Protein AF-A0A6J6U964-F1 (afdb_monomer_lite)

InterPro domains:
  IPR004131 Pyrophosphate-energised proton pump [PF03030] (2-207)
  IPR004131 Pyrophosphate-energised proton pump [PTHR31998] (26-210)

Sequence (252 aa):
MFASFIETAGAELLIKAENLADGVFKAPELAINVADPKIFIGLLIGGSVPFLFSALSIRAVGRTAGVVVQEVRRQFADGMIMAGTKKPEYGPVIDICTEASLRELATPALLAVLTPVIVGFGIGWQALGGFLAAVILTGQLMANYLSNAGGAWDNAKKYIEDGNHGGKGSEPYKAAVIADTVGDPFKDTAGPALNPLIKVMNLVSLLTLPAIISTQDNDGQRLLIAAAALVVLAASVIRSSRQKTTFGPATN

Organism: NCBI:txid449393

Radius of gyration: 23.82 Å; chains: 1; bounding box: 52×46×68 Å

pLDDT: mean 91.58, std 10.55, range [36.06, 98.25]

Secondary structure (DSSP, 8-state):
-HHHHHHHHHHHTTPPPSSTTTTTTT-GGG---TTSHHHHHHHHHHHHHHHHHHHHHHHHHHHHHHHHHHHHHHHHTTSTTTTTSS---HHHHHHHHHHHHHHHHHHHHHHHHHHHHHHHHHT-HHHHHHHHHHHHHHHHHHHHHHHHHHHHHHHHHHHHHTTGGG-TTSHHHHHHHHHHHHHHHIIIIIHHHHHHHHHHHHHHHHHHHHHHHHTTT-HHHHHHHHHHHHHHHHHHHHHHHH----PPPPP-

Structure (mmCIF, N/CA/C/O backbone):
data_AF-A0A6J6U964-F1
#
_entry.id   AF-A0A6J6U964-F1
#
loop_
_atom_site.group_PDB
_atom_site.id
_atom_site.type_symbol
_atom_site.label_atom_id
_atom_site.label_alt_id
_atom_site.label_comp_id
_atom_site.label_asym_id
_atom_site.label_entity_id
_atom_site.label_seq_id
_atom_site.pdbx_PDB_ins_code
_atom_site.Cartn_x
_atom_site.Cartn_y
_atom_site.Cartn_z
_atom_site.occupancy
_atom_site.B_iso_or_equiv
_atom_site.auth_seq_id
_atom_site.auth_comp_id
_atom_site.auth_asym_id
_atom_site.auth_atom_id
_atom_site.pdbx_PDB_model_num
ATOM 1 N N . MET A 1 1 ? 15.127 11.346 -7.622 1.00 70.12 1 MET A N 1
ATOM 2 C CA . MET A 1 1 ? 14.320 10.171 -8.014 1.00 70.12 1 MET A CA 1
ATOM 3 C C . MET A 1 1 ? 14.242 10.064 -9.530 1.00 70.12 1 MET A C 1
ATOM 5 O O . MET A 1 1 ? 14.969 9.252 -10.073 1.00 70.12 1 MET A O 1
ATOM 9 N N . PHE A 1 2 ? 13.483 10.929 -10.216 1.00 80.81 2 PHE A N 1
ATOM 10 C CA . PHE A 1 2 ? 13.443 10.946 -11.688 1.00 80.81 2 PHE A CA 1
ATOM 11 C C . PHE A 1 2 ? 14.781 11.264 -12.340 1.00 80.81 2 PHE A C 1
ATOM 13 O O . PHE A 1 2 ? 15.121 10.618 -13.319 1.00 80.81 2 PHE A O 1
ATOM 20 N N . ALA A 1 3 ? 15.557 12.187 -11.765 1.00 85.81 3 ALA A N 1
ATOM 21 C CA . ALA A 1 3 ? 16.901 12.472 -12.257 1.00 85.81 3 ALA A CA 1
ATOM 22 C C . ALA A 1 3 ? 17.753 11.192 -12.318 1.00 85.81 3 ALA A C 1
ATOM 24 O O . ALA A 1 3 ? 18.172 10.791 -13.392 1.00 85.81 3 ALA A O 1
ATOM 25 N N . SER A 1 4 ? 17.858 10.477 -11.194 1.00 88.88 4 SER A N 1
ATOM 26 C CA . SER A 1 4 ? 18.580 9.203 -11.107 1.00 88.88 4 SER A CA 1
ATOM 27 C C . SER A 1 4 ? 18.031 8.134 -12.053 1.00 88.88 4 SER A C 1
ATOM 29 O O . SER A 1 4 ? 18.804 7.399 -12.643 1.00 88.88 4 SER A O 1
ATOM 31 N N . PHE A 1 5 ? 16.708 8.051 -12.230 1.00 92.19 5 PHE A N 1
ATOM 32 C CA . PHE A 1 5 ? 16.105 7.111 -13.178 1.00 92.19 5 PHE A CA 1
ATOM 33 C C . PHE A 1 5 ? 16.540 7.401 -14.621 1.00 92.19 5 PHE A C 1
ATOM 35 O O . PHE A 1 5 ? 16.952 6.490 -15.333 1.00 92.19 5 PHE A O 1
ATOM 42 N N . ILE A 1 6 ? 16.476 8.669 -15.037 1.00 91.38 6 ILE A N 1
ATOM 43 C CA . ILE A 1 6 ? 16.873 9.109 -16.380 1.00 91.38 6 ILE A CA 1
ATOM 44 C C . ILE A 1 6 ? 18.387 8.974 -16.581 1.00 91.38 6 ILE A C 1
ATOM 46 O O . ILE A 1 6 ? 18.817 8.529 -17.639 1.00 91.38 6 ILE A O 1
ATOM 50 N N . GLU A 1 7 ? 19.195 9.285 -15.569 1.00 90.56 7 GLU A N 1
ATOM 51 C CA . GLU A 1 7 ? 20.650 9.091 -15.602 1.00 90.56 7 GLU A CA 1
ATOM 52 C C . GLU A 1 7 ? 21.025 7.615 -15.743 1.00 90.56 7 GLU A C 1
ATOM 54 O O . GLU A 1 7 ? 21.837 7.275 -16.599 1.00 90.56 7 GLU A O 1
ATOM 59 N N . THR A 1 8 ? 20.413 6.725 -14.952 1.00 91.44 8 THR A N 1
ATOM 60 C CA . THR A 1 8 ? 20.637 5.278 -15.070 1.00 91.44 8 THR A CA 1
ATOM 61 C C . THR A 1 8 ? 20.182 4.768 -16.435 1.00 91.44 8 THR A C 1
ATOM 63 O O . THR A 1 8 ? 20.934 4.053 -17.085 1.00 91.44 8 THR A O 1
ATOM 66 N N . ALA A 1 9 ? 19.003 5.172 -16.920 1.00 91.25 9 ALA A N 1
ATOM 67 C CA . ALA A 1 9 ? 18.543 4.784 -18.253 1.00 91.25 9 ALA A CA 1
ATOM 68 C C . ALA A 1 9 ? 19.497 5.271 -19.356 1.00 91.25 9 ALA A C 1
ATOM 70 O O . ALA A 1 9 ? 19.851 4.501 -20.244 1.00 91.25 9 ALA A O 1
ATOM 71 N N . GLY A 1 10 ? 19.959 6.522 -19.279 1.00 89.38 10 GLY A N 1
ATOM 72 C CA . GLY A 1 10 ? 20.913 7.089 -20.230 1.00 89.38 10 GLY A CA 1
ATOM 73 C C . GLY A 1 10 ? 22.262 6.374 -20.221 1.00 89.38 10 GLY A C 1
ATOM 74 O O . GLY A 1 10 ? 22.811 6.107 -21.288 1.00 89.38 10 GLY A O 1
ATOM 75 N N . ALA A 1 11 ? 22.765 6.013 -19.037 1.00 89.44 11 ALA A N 1
ATOM 76 C CA . ALA A 1 11 ? 24.003 5.255 -18.891 1.00 89.44 11 ALA A CA 1
ATOM 77 C C . ALA A 1 11 ? 23.903 3.861 -19.531 1.00 89.44 11 ALA A C 1
ATOM 79 O O . ALA A 1 11 ? 24.783 3.478 -20.299 1.00 89.44 11 ALA A O 1
ATOM 80 N N . GLU A 1 12 ? 22.815 3.133 -19.271 1.00 90.62 12 GLU A N 1
ATOM 81 C CA . GLU A 1 12 ? 22.595 1.780 -19.805 1.00 90.62 12 GLU A CA 1
ATOM 82 C C . GLU A 1 12 ? 22.312 1.775 -21.316 1.00 90.62 12 GLU A C 1
ATOM 84 O O . GLU A 1 12 ? 22.697 0.847 -22.023 1.00 90.62 12 GLU A O 1
ATOM 89 N N . LEU A 1 13 ? 21.684 2.833 -21.836 1.00 89.38 13 LEU A N 1
ATOM 90 C CA . LEU A 1 13 ? 21.444 3.017 -23.272 1.00 89.38 13 LEU A CA 1
ATOM 91 C C . LEU A 1 13 ? 22.635 3.651 -24.011 1.00 89.38 13 LEU A C 1
ATOM 93 O O . LEU A 1 13 ? 22.546 3.893 -25.214 1.00 89.38 13 LEU A O 1
ATOM 97 N N . LEU A 1 14 ? 23.747 3.918 -23.314 1.00 87.75 14 LEU A N 1
ATOM 98 C CA . LEU A 1 14 ? 24.957 4.546 -23.859 1.00 87.75 14 LEU A CA 1
ATOM 99 C C . LEU A 1 14 ? 24.699 5.913 -24.524 1.00 87.75 14 LEU A C 1
ATOM 101 O O . LEU A 1 14 ? 25.402 6.310 -25.460 1.00 87.75 14 LEU A O 1
ATOM 105 N N . ILE A 1 15 ? 23.707 6.653 -24.025 1.00 86.19 15 ILE A N 1
ATOM 106 C CA . ILE A 1 15 ? 23.333 7.971 -24.540 1.00 86.19 15 ILE A CA 1
ATOM 107 C C . ILE A 1 15 ? 24.333 9.003 -24.027 1.00 86.19 15 ILE A C 1
ATOM 109 O O . ILE A 1 15 ? 24.513 9.194 -22.822 1.00 86.19 15 ILE A O 1
ATOM 113 N N . LYS A 1 16 ? 24.991 9.694 -24.958 1.00 78.69 16 LYS A N 1
ATOM 114 C CA . LYS A 1 16 ? 25.926 10.772 -24.635 1.00 78.69 16 LYS A CA 1
ATOM 115 C C . LYS A 1 16 ? 25.183 12.097 -24.567 1.00 78.69 16 LYS A C 1
ATOM 117 O O . LYS A 1 16 ? 24.393 12.415 -25.448 1.00 78.69 16 LYS A O 1
ATOM 122 N N . ALA A 1 17 ? 25.483 12.885 -23.540 1.00 77.88 17 ALA A N 1
ATOM 123 C CA . ALA A 1 17 ? 25.010 14.256 -23.452 1.00 77.88 17 ALA A CA 1
ATOM 124 C C . ALA A 1 17 ? 25.580 15.078 -24.619 1.00 77.88 17 ALA A C 1
ATOM 126 O O . ALA A 1 17 ? 26.799 15.171 -24.767 1.00 77.88 17 ALA A O 1
ATOM 127 N N . GLU A 1 18 ? 24.711 15.696 -25.420 1.00 75.00 18 GLU A N 1
ATOM 128 C CA . GLU A 1 18 ? 25.135 16.641 -26.464 1.00 75.00 18 GLU A CA 1
ATOM 129 C C . GLU A 1 18 ? 25.763 17.907 -25.856 1.00 75.00 18 GLU A C 1
ATOM 131 O O . GLU A 1 18 ? 26.645 18.522 -26.452 1.00 75.00 18 GLU A O 1
ATOM 136 N N . ASN A 1 19 ? 25.345 18.274 -24.639 1.00 79.06 19 ASN A N 1
ATOM 137 C CA . ASN A 1 19 ? 25.840 19.423 -23.888 1.00 79.06 19 ASN A CA 1
ATOM 138 C C . ASN A 1 19 ? 26.055 19.053 -22.410 1.00 79.06 19 ASN A C 1
ATOM 140 O O . ASN A 1 19 ? 25.143 18.546 -21.756 1.00 79.06 19 ASN A O 1
ATOM 144 N N . LEU A 1 20 ? 27.234 19.363 -21.854 1.00 73.06 20 LEU A N 1
ATOM 145 C CA . LEU A 1 20 ? 27.555 19.094 -20.444 1.00 73.06 20 LEU A CA 1
ATOM 146 C C . LEU A 1 20 ? 26.604 19.797 -19.464 1.00 73.06 20 LEU A C 1
ATOM 148 O O . LEU A 1 20 ? 26.358 19.263 -18.387 1.00 73.06 20 LEU A O 1
ATOM 152 N N . ALA A 1 21 ? 26.081 20.975 -19.817 1.00 76.81 21 ALA A N 1
ATOM 153 C CA . ALA A 1 21 ? 25.178 21.724 -18.941 1.00 76.81 21 ALA A CA 1
ATOM 154 C C . ALA A 1 21 ? 23.784 21.081 -18.833 1.00 76.81 21 ALA A C 1
ATOM 156 O O . ALA A 1 21 ? 23.143 21.172 -17.790 1.00 76.81 21 ALA A O 1
ATOM 157 N N . ASP A 1 22 ? 23.329 20.429 -19.904 1.00 76.44 22 ASP A N 1
ATOM 158 C CA . ASP A 1 22 ? 22.004 19.806 -19.983 1.00 76.44 22 ASP A CA 1
ATOM 159 C C . ASP A 1 22 ? 22.028 18.316 -19.598 1.00 76.44 22 ASP A C 1
ATOM 161 O O . ASP A 1 22 ? 20.983 17.727 -19.308 1.00 76.44 22 ASP A O 1
ATOM 165 N N . GLY A 1 23 ? 23.215 17.698 -19.580 1.00 82.19 23 GLY A N 1
ATOM 166 C CA . GLY A 1 23 ? 23.384 16.273 -19.316 1.00 82.19 23 GLY A CA 1
ATOM 167 C C . GLY A 1 23 ? 22.598 15.409 -20.308 1.00 82.19 23 GLY A C 1
ATOM 168 O O . GLY A 1 23 ? 22.430 15.764 -21.474 1.00 82.19 23 GLY A O 1
ATOM 169 N N . VAL A 1 24 ? 22.094 14.264 -19.841 1.00 83.56 24 VAL A N 1
ATOM 170 C CA . VAL A 1 24 ? 21.243 13.369 -20.649 1.00 83.56 24 VAL A CA 1
ATOM 171 C C . VAL A 1 24 ? 19.759 13.770 -20.627 1.00 83.56 24 VAL A C 1
ATOM 173 O O . VAL A 1 24 ? 18.946 13.182 -21.329 1.00 83.56 24 VAL A O 1
ATOM 176 N N . PHE A 1 25 ? 19.371 14.789 -19.852 1.00 85.12 25 PHE A N 1
ATOM 177 C CA . PHE A 1 25 ? 17.960 15.098 -19.575 1.00 85.12 25 PHE A CA 1
ATOM 178 C C . PHE A 1 25 ? 17.178 15.665 -20.765 1.00 85.12 25 PHE A C 1
ATOM 180 O O . PHE A 1 25 ? 15.948 15.644 -20.744 1.00 85.12 25 PHE A O 1
ATOM 187 N N . LYS A 1 26 ? 17.870 16.175 -21.788 1.00 83.19 26 LYS A N 1
ATOM 188 C CA . LYS A 1 26 ? 17.253 16.658 -23.034 1.00 83.19 26 LYS A CA 1
ATOM 189 C C . LYS A 1 26 ? 17.301 15.644 -24.178 1.00 83.19 26 LYS A C 1
ATOM 191 O O . LYS A 1 26 ? 16.801 15.957 -25.254 1.00 83.19 26 LYS A O 1
ATOM 196 N N . ALA A 1 27 ? 17.871 14.458 -23.957 1.00 85.00 27 ALA A N 1
ATOM 197 C CA . ALA A 1 27 ? 17.919 13.412 -24.970 1.00 85.00 27 ALA A CA 1
ATOM 198 C C . ALA A 1 27 ? 16.485 12.959 -25.324 1.00 85.00 27 ALA A C 1
ATOM 200 O O . ALA A 1 27 ? 15.766 12.494 -24.430 1.00 85.00 27 ALA A O 1
ATOM 201 N N . PRO A 1 28 ? 16.039 13.091 -26.589 1.00 83.81 28 PRO A N 1
ATOM 202 C CA . PRO A 1 28 ? 14.691 12.695 -27.004 1.00 83.81 28 PRO A CA 1
ATOM 203 C C . PRO A 1 28 ? 14.373 11.223 -26.716 1.00 83.81 28 PRO A C 1
ATOM 205 O O . PRO A 1 28 ? 13.230 10.881 -26.419 1.00 83.81 28 PRO A O 1
ATOM 208 N N . GLU A 1 29 ? 15.385 10.357 -26.749 1.00 84.81 29 GLU A N 1
ATOM 209 C CA . GLU A 1 29 ? 15.286 8.922 -26.477 1.00 84.81 29 GLU A CA 1
ATOM 210 C C . GLU A 1 29 ? 14.931 8.625 -25.012 1.00 84.81 29 GLU A C 1
ATOM 212 O O . GLU A 1 29 ? 14.346 7.584 -24.709 1.00 84.81 29 GLU A O 1
ATOM 217 N N . LEU A 1 30 ? 15.252 9.551 -24.101 1.00 87.88 30 LEU A N 1
ATOM 218 C CA . LEU A 1 30 ? 14.948 9.448 -22.673 1.00 87.88 30 LEU A CA 1
ATOM 219 C C . LEU A 1 30 ? 13.621 10.106 -22.283 1.00 87.88 30 LEU A C 1
ATOM 221 O O . LEU A 1 30 ? 13.208 10.033 -21.122 1.00 87.88 30 LEU A O 1
ATOM 225 N N . ALA A 1 31 ? 12.927 10.733 -23.235 1.00 87.62 31 ALA A N 1
ATOM 226 C CA . ALA A 1 31 ? 11.680 11.425 -22.961 1.00 87.62 31 ALA A CA 1
ATOM 227 C C . ALA A 1 31 ? 10.564 10.444 -22.555 1.00 87.62 31 ALA A C 1
ATOM 229 O O . ALA A 1 31 ? 10.226 9.503 -23.275 1.00 87.62 31 ALA A O 1
ATOM 230 N N . ILE A 1 32 ? 9.933 10.710 -21.409 1.00 90.31 32 ILE A N 1
ATOM 231 C CA . ILE A 1 32 ? 8.740 9.989 -20.950 1.00 90.31 32 ILE A CA 1
ATOM 232 C C . ILE A 1 32 ? 7.507 10.756 -21.441 1.00 90.31 32 ILE A C 1
ATOM 234 O O . ILE A 1 32 ? 7.012 11.664 -20.773 1.00 90.31 32 ILE A O 1
ATOM 238 N N . ASN A 1 33 ? 7.025 10.415 -22.637 1.00 93.12 33 ASN A N 1
ATOM 239 C CA . ASN A 1 33 ? 5.854 11.050 -23.238 1.00 93.12 33 ASN A CA 1
ATOM 240 C C . ASN A 1 33 ? 4.556 10.323 -22.852 1.00 93.12 33 ASN A C 1
ATOM 242 O O . ASN A 1 33 ? 4.317 9.198 -23.273 1.00 93.12 33 ASN A O 1
ATOM 246 N N . VAL A 1 34 ? 3.673 10.990 -22.109 1.00 92.88 34 VAL A N 1
ATOM 247 C CA . VAL A 1 34 ? 2.380 10.426 -21.670 1.00 92.88 34 VAL A CA 1
ATOM 248 C C . VAL A 1 34 ? 1.452 10.069 -22.841 1.00 92.88 34 VAL A C 1
ATOM 250 O O . VAL A 1 34 ? 0.564 9.239 -22.674 1.00 92.88 34 VAL A O 1
ATOM 253 N N . ALA A 1 35 ? 1.653 10.657 -24.025 1.00 95.12 35 ALA A N 1
ATOM 254 C CA . ALA A 1 35 ? 0.895 10.296 -25.221 1.00 95.12 35 ALA A CA 1
ATOM 255 C C . ALA A 1 35 ? 1.268 8.910 -25.784 1.00 95.12 35 ALA A C 1
ATOM 257 O O . ALA A 1 35 ? 0.506 8.358 -26.576 1.00 95.12 35 ALA A O 1
ATOM 258 N N . ASP A 1 36 ? 2.413 8.340 -25.391 1.00 95.62 36 ASP A N 1
ATOM 259 C CA . ASP A 1 36 ? 2.763 6.971 -25.759 1.00 95.62 36 ASP A CA 1
ATOM 260 C C . ASP A 1 36 ? 1.866 5.964 -25.007 1.00 95.62 36 ASP A C 1
ATOM 262 O O . ASP A 1 36 ? 1.788 6.008 -23.772 1.00 95.62 36 ASP A O 1
ATOM 266 N N . PRO A 1 37 ? 1.213 5.014 -25.707 1.00 96.94 37 PRO A N 1
ATOM 267 C CA . PRO A 1 37 ? 0.305 4.061 -25.076 1.00 96.94 37 PRO A CA 1
ATOM 268 C C . PRO A 1 37 ? 0.946 3.201 -23.980 1.00 96.94 37 PRO A C 1
ATOM 270 O O . PRO A 1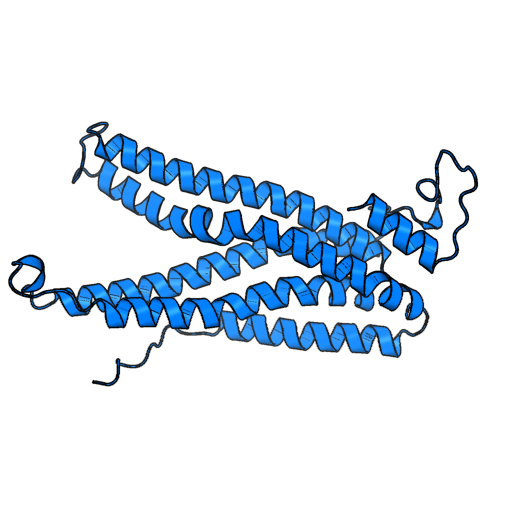 37 ? 0.293 2.913 -22.978 1.00 96.94 37 PRO A O 1
ATOM 273 N N . LYS A 1 38 ? 2.213 2.789 -24.128 1.00 95.62 38 LYS A N 1
ATOM 274 C CA . LYS A 1 38 ? 2.893 1.953 -23.125 1.00 95.62 38 LYS A CA 1
ATOM 275 C C . LYS A 1 38 ? 3.155 2.751 -21.854 1.00 95.62 38 LYS A C 1
ATOM 277 O O . LYS A 1 38 ? 2.910 2.251 -20.754 1.00 95.62 38 LYS A O 1
ATOM 282 N N . ILE A 1 39 ? 3.601 3.999 -22.003 1.00 96.94 39 ILE A N 1
ATOM 283 C CA . ILE A 1 39 ? 3.814 4.922 -20.880 1.00 96.94 39 ILE A CA 1
ATOM 284 C C . ILE A 1 39 ? 2.495 5.212 -20.169 1.00 96.94 39 ILE A C 1
ATOM 286 O O . ILE A 1 39 ? 2.430 5.146 -18.939 1.00 96.94 39 ILE A O 1
ATOM 290 N N . PHE A 1 40 ? 1.431 5.463 -20.932 1.00 97.62 40 PHE A N 1
ATOM 291 C CA . PHE A 1 40 ? 0.103 5.711 -20.385 1.00 97.62 40 PHE A CA 1
ATOM 292 C C . PHE A 1 40 ? -0.438 4.512 -19.592 1.00 97.62 40 PHE A C 1
ATOM 294 O O . PHE A 1 40 ? -0.955 4.689 -18.489 1.00 97.62 40 PHE A O 1
ATOM 301 N N . ILE A 1 41 ? -0.262 3.281 -20.089 1.00 97.69 41 ILE A N 1
ATOM 302 C CA . ILE A 1 41 ? -0.622 2.062 -19.345 1.00 97.69 41 ILE A CA 1
ATOM 303 C C . ILE A 1 41 ? 0.168 1.977 -18.033 1.00 97.69 41 ILE A C 1
ATOM 305 O O . ILE A 1 41 ? -0.421 1.718 -16.983 1.00 97.69 41 ILE A O 1
ATOM 309 N N . GLY A 1 42 ? 1.479 2.237 -18.070 1.00 97.81 42 GLY A N 1
ATOM 310 C CA . GLY A 1 42 ? 2.310 2.299 -16.866 1.00 97.81 42 GLY A CA 1
ATOM 311 C C . GLY A 1 42 ? 1.772 3.304 -15.844 1.00 97.81 42 GLY A C 1
ATOM 312 O O . GLY A 1 42 ? 1.638 2.975 -14.666 1.00 97.81 42 GLY A O 1
ATOM 313 N N . LEU A 1 43 ? 1.374 4.491 -16.308 1.00 97.69 43 LEU A N 1
ATOM 314 C CA . LEU A 1 43 ? 0.784 5.555 -15.494 1.00 97.69 43 LEU A CA 1
ATOM 315 C C . LEU A 1 43 ? -0.549 5.122 -14.856 1.00 97.69 43 LEU A C 1
ATOM 317 O O . LEU A 1 43 ? -0.744 5.324 -13.659 1.00 97.69 43 LEU A O 1
ATOM 321 N N . LEU A 1 44 ? -1.441 4.462 -15.601 1.00 98.06 44 LEU A N 1
ATOM 322 C CA . LEU A 1 44 ? -2.702 3.936 -15.057 1.00 98.06 44 LEU A CA 1
ATOM 323 C C . LEU A 1 44 ? -2.471 2.865 -13.986 1.00 98.06 44 LEU A C 1
ATOM 325 O O . LEU A 1 44 ? -3.081 2.916 -12.914 1.00 98.06 44 LEU A O 1
ATOM 329 N N . ILE A 1 45 ? -1.567 1.917 -14.253 1.00 97.88 45 ILE A N 1
ATOM 330 C CA . ILE A 1 45 ? -1.206 0.880 -13.281 1.00 97.88 45 ILE A CA 1
ATOM 331 C C . ILE A 1 45 ? -0.636 1.552 -12.031 1.00 97.88 45 ILE A C 1
ATOM 333 O O . ILE A 1 45 ? -1.128 1.304 -10.931 1.00 97.88 45 ILE A O 1
ATOM 337 N N . GLY A 1 46 ? 0.327 2.460 -12.189 1.00 97.38 46 GLY A N 1
ATOM 338 C CA . GLY A 1 46 ? 0.962 3.152 -11.072 1.00 97.38 46 GLY A CA 1
ATOM 339 C C . GLY A 1 46 ? -0.016 3.972 -10.236 1.00 97.38 46 GLY A C 1
ATOM 340 O O . GLY A 1 46 ? 0.028 3.915 -9.011 1.00 97.38 46 GLY A O 1
ATOM 341 N N . GLY A 1 47 ? -0.963 4.657 -10.877 1.00 97.81 47 GLY A N 1
ATOM 342 C CA . GLY A 1 47 ? -1.994 5.428 -10.184 1.00 97.81 47 GLY A CA 1
ATOM 343 C C . GLY A 1 47 ? -2.964 4.563 -9.373 1.00 97.81 47 GLY A C 1
ATOM 344 O O . GLY A 1 47 ? -3.485 5.004 -8.352 1.00 97.81 47 GLY A O 1
ATOM 345 N N . SER A 1 48 ? -3.188 3.315 -9.792 1.00 97.88 48 SER A N 1
ATOM 346 C CA . SER A 1 48 ? -4.083 2.382 -9.094 1.00 97.88 48 SER A CA 1
ATOM 347 C C . SER A 1 48 ? -3.450 1.722 -7.863 1.00 97.88 48 SER A C 1
ATOM 349 O O . SER A 1 48 ? -4.152 1.310 -6.936 1.00 97.88 48 SER A O 1
ATOM 351 N N . VAL A 1 49 ? -2.120 1.623 -7.827 1.00 97.38 49 VAL A N 1
ATOM 352 C CA . VAL A 1 49 ? -1.402 0.846 -6.811 1.00 97.38 49 VAL A CA 1
ATOM 353 C C . VAL A 1 49 ? -1.569 1.406 -5.395 1.00 97.38 49 VAL A C 1
ATOM 355 O O . VAL A 1 49 ? -1.851 0.605 -4.501 1.00 97.38 49 VAL A O 1
ATOM 358 N N . PRO A 1 50 ? -1.476 2.728 -5.145 1.00 97.88 50 PRO A N 1
ATOM 359 C CA . PRO A 1 50 ? -1.763 3.286 -3.825 1.00 97.88 50 PRO A CA 1
ATOM 360 C C . PRO A 1 50 ? -3.169 2.962 -3.317 1.00 97.88 50 PRO A C 1
ATOM 362 O O . PRO A 1 50 ? -3.329 2.609 -2.153 1.00 97.88 50 PRO A O 1
ATOM 365 N N . PHE A 1 51 ? -4.179 2.991 -4.191 1.00 97.31 51 PHE A N 1
ATOM 366 C CA . PHE A 1 51 ? -5.547 2.614 -3.825 1.00 97.31 51 PHE A CA 1
ATOM 367 C C . PHE A 1 51 ? -5.642 1.136 -3.448 1.00 97.31 51 PHE A C 1
ATOM 369 O O . PHE A 1 51 ? -6.240 0.798 -2.425 1.00 97.31 51 PHE A O 1
ATOM 376 N N . LEU A 1 52 ? -5.029 0.253 -4.242 1.00 95.38 52 LEU A N 1
ATOM 377 C CA . LEU A 1 52 ? -5.006 -1.179 -3.953 1.00 95.38 52 LEU A CA 1
A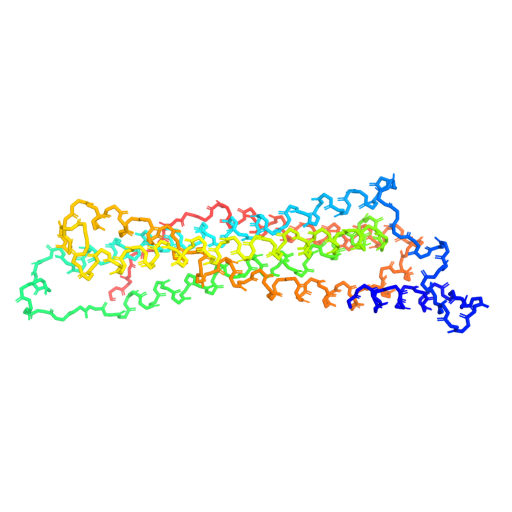TOM 378 C C . LEU A 1 52 ? -4.275 -1.471 -2.636 1.00 95.38 52 LEU A C 1
ATOM 380 O O . LEU A 1 52 ? -4.778 -2.234 -1.813 1.00 95.38 52 LEU A O 1
ATOM 384 N N . PHE A 1 53 ? -3.125 -0.835 -2.407 1.00 95.75 53 PHE A N 1
ATOM 385 C CA . PHE A 1 53 ? -2.373 -0.953 -1.161 1.00 95.75 53 PHE A CA 1
ATOM 386 C C . PHE A 1 53 ? -3.212 -0.512 0.044 1.00 95.75 53 PHE A C 1
ATOM 388 O O . PHE A 1 53 ? -3.335 -1.260 1.016 1.00 95.75 53 PHE A O 1
ATOM 395 N N . SER A 1 54 ? -3.837 0.667 -0.028 1.00 96.25 54 SER A N 1
ATOM 396 C CA . SER A 1 54 ? -4.692 1.178 1.046 1.00 96.25 54 SER A CA 1
ATOM 397 C C . SER A 1 54 ? -5.883 0.259 1.305 1.00 96.25 54 SER A C 1
ATOM 399 O O . SER A 1 54 ? -6.166 -0.054 2.459 1.00 96.25 54 SER A O 1
ATOM 401 N N . ALA A 1 55 ? -6.540 -0.242 0.256 1.00 94.62 55 ALA A N 1
ATOM 402 C CA . ALA A 1 55 ? -7.663 -1.167 0.389 1.00 94.62 55 ALA A CA 1
ATOM 403 C C . ALA A 1 55 ? -7.260 -2.477 1.084 1.00 94.62 55 ALA A C 1
ATOM 405 O O . ALA A 1 55 ? -7.982 -2.956 1.961 1.00 94.62 55 ALA A O 1
ATOM 406 N N . LEU A 1 56 ? -6.104 -3.051 0.729 1.00 93.06 56 LEU A N 1
ATOM 407 C CA . LEU A 1 56 ? -5.581 -4.257 1.377 1.00 93.06 56 LEU A CA 1
ATOM 408 C C . LEU A 1 56 ? -5.288 -4.012 2.862 1.00 93.06 56 LEU A C 1
ATOM 410 O O . LEU A 1 56 ? -5.727 -4.801 3.699 1.00 93.06 56 LEU A O 1
ATOM 414 N N . SER A 1 57 ? -4.614 -2.905 3.178 1.00 92.94 57 SER A N 1
ATOM 415 C CA . SER A 1 57 ? -4.238 -2.529 4.545 1.00 92.94 57 SER A CA 1
ATOM 416 C C . SER A 1 57 ? -5.455 -2.252 5.434 1.00 92.94 57 SER A C 1
ATOM 418 O O . SER A 1 57 ? -5.574 -2.827 6.513 1.00 92.94 57 SER A O 1
ATOM 420 N N . ILE A 1 58 ? -6.412 -1.444 4.965 1.00 94.38 58 ILE A N 1
ATOM 421 C CA . ILE A 1 58 ? -7.636 -1.121 5.718 1.00 94.38 58 ILE A CA 1
ATOM 422 C C . ILE A 1 58 ? -8.466 -2.388 5.957 1.00 94.38 58 ILE A C 1
ATOM 424 O O . ILE A 1 58 ? -8.943 -2.630 7.067 1.00 94.38 58 ILE A O 1
ATOM 428 N N . ARG A 1 59 ? -8.605 -3.240 4.935 1.00 91.44 59 ARG A N 1
ATOM 429 C CA . ARG A 1 59 ? -9.345 -4.502 5.054 1.00 91.44 59 ARG A CA 1
ATOM 430 C C . ARG A 1 59 ? -8.687 -5.464 6.045 1.00 91.44 59 ARG A C 1
ATOM 432 O O . ARG A 1 59 ? -9.402 -6.147 6.775 1.00 91.44 59 ARG A O 1
ATOM 439 N N . ALA A 1 60 ? -7.356 -5.527 6.071 1.00 90.19 60 ALA A N 1
ATOM 440 C CA . ALA A 1 60 ? -6.619 -6.338 7.034 1.00 90.19 60 ALA A CA 1
ATOM 441 C C . ALA A 1 60 ? -6.891 -5.884 8.475 1.00 90.19 60 ALA A C 1
ATOM 443 O O . ALA A 1 60 ? -7.277 -6.707 9.305 1.00 90.19 60 ALA A O 1
ATOM 444 N N . VAL A 1 61 ? -6.788 -4.578 8.749 1.00 92.81 61 VAL A N 1
ATOM 445 C CA . VAL A 1 61 ? -7.088 -4.018 10.078 1.00 92.81 61 VAL A CA 1
ATOM 446 C C . VAL A 1 61 ? -8.536 -4.291 10.475 1.00 92.81 61 VAL A C 1
ATOM 448 O O . VAL A 1 61 ? -8.776 -4.795 11.568 1.00 92.81 61 VAL A O 1
ATOM 451 N N . GLY A 1 62 ? -9.502 -4.051 9.580 1.00 91.56 62 GLY A N 1
ATOM 452 C CA . GLY A 1 62 ? -10.922 -4.272 9.873 1.00 91.56 62 GLY A CA 1
ATOM 453 C C . GLY A 1 62 ? -11.252 -5.723 10.246 1.00 91.56 62 GLY A C 1
ATOM 454 O O . GLY A 1 62 ? -12.019 -5.969 11.177 1.00 91.56 62 GLY A O 1
ATOM 455 N N . ARG A 1 63 ? -10.634 -6.702 9.571 1.00 88.88 63 ARG A N 1
ATOM 456 C CA . ARG A 1 63 ? -10.790 -8.125 9.915 1.00 88.88 63 ARG A CA 1
ATOM 457 C C . ARG A 1 63 ? -10.233 -8.451 11.297 1.00 88.88 63 ARG A C 1
ATOM 459 O O . ARG A 1 63 ? -10.917 -9.105 12.082 1.00 88.88 63 ARG A O 1
ATOM 466 N N . THR A 1 64 ? -9.014 -8.004 11.591 1.00 91.19 64 THR A N 1
ATOM 467 C CA . THR A 1 64 ? -8.360 -8.252 12.884 1.00 91.19 64 THR A CA 1
ATOM 468 C C . THR A 1 64 ? -9.113 -7.569 14.020 1.00 91.19 64 THR A C 1
ATOM 470 O O . THR A 1 64 ? -9.382 -8.199 15.039 1.00 91.19 64 THR A O 1
ATOM 473 N N . ALA A 1 65 ? -9.553 -6.324 13.818 1.00 92.31 65 ALA A N 1
ATOM 474 C CA . ALA A 1 65 ? -10.357 -5.583 14.784 1.00 92.31 65 ALA A CA 1
ATOM 475 C C . ALA A 1 65 ? -11.655 -6.324 15.141 1.00 92.31 65 ALA A C 1
ATOM 477 O O . ALA A 1 65 ? -12.002 -6.427 16.315 1.00 92.31 65 ALA A O 1
ATOM 478 N N . GLY A 1 66 ? -12.344 -6.914 14.156 1.00 91.06 66 GLY A N 1
ATOM 479 C CA . GLY A 1 66 ? -13.545 -7.717 14.407 1.00 91.06 66 GLY A CA 1
ATOM 480 C C . GLY A 1 66 ? -13.299 -8.917 15.331 1.00 91.06 66 GLY A C 1
ATOM 481 O O . GLY A 1 66 ? -14.132 -9.221 16.183 1.00 91.06 66 GLY A O 1
ATOM 482 N N . VAL A 1 67 ? -12.141 -9.566 15.205 1.00 91.62 67 VAL A N 1
ATOM 483 C CA . VAL A 1 67 ? -11.749 -10.711 16.044 1.00 91.62 67 VAL A CA 1
ATOM 484 C C . VAL A 1 67 ? -11.361 -10.250 17.444 1.00 91.62 67 VAL A C 1
ATOM 486 O O . VAL A 1 67 ? -11.805 -10.844 18.423 1.00 91.62 67 VAL A O 1
ATOM 489 N N . VAL A 1 68 ? -10.624 -9.142 17.553 1.00 93.69 68 VAL A N 1
ATOM 490 C CA . VAL A 1 68 ? -10.316 -8.517 18.848 1.00 93.69 68 VAL A CA 1
ATOM 491 C C . VAL A 1 68 ? -11.604 -8.146 19.588 1.00 93.69 68 VAL A C 1
ATOM 493 O O . VAL A 1 68 ? -11.724 -8.426 20.776 1.00 93.69 68 VAL A O 1
ATOM 496 N N . VAL A 1 69 ? -12.614 -7.599 18.900 1.00 93.31 69 VAL A N 1
ATOM 497 C CA . VAL A 1 69 ? -13.917 -7.295 19.520 1.00 93.31 69 VAL A CA 1
ATOM 498 C C . VAL A 1 69 ? -14.605 -8.559 20.033 1.00 93.31 69 VAL A C 1
ATOM 500 O O . VAL A 1 69 ? -15.191 -8.532 21.115 1.00 93.31 69 VAL A O 1
ATOM 503 N N . GLN A 1 70 ? -14.559 -9.664 19.285 1.00 93.94 70 GLN A N 1
ATOM 504 C CA . GLN A 1 70 ? -15.137 -10.934 19.733 1.00 93.94 70 GLN A CA 1
ATOM 505 C C . GLN A 1 70 ? -14.422 -11.474 20.976 1.00 93.94 70 GLN A C 1
ATOM 507 O O . GLN A 1 70 ? -15.094 -11.892 21.916 1.00 93.94 70 GLN A O 1
ATOM 512 N N . GLU A 1 71 ? -13.091 -11.396 21.016 1.00 94.75 71 GLU A N 1
ATOM 513 C CA . GLU A 1 71 ? -12.301 -11.836 22.168 1.00 94.75 71 GLU A CA 1
ATOM 514 C C . GLU A 1 71 ? -12.551 -10.961 23.404 1.00 94.75 71 GLU A C 1
ATOM 516 O O . GLU A 1 71 ? -12.819 -11.478 24.488 1.00 94.75 71 GLU A O 1
ATOM 521 N N . VAL A 1 72 ? -12.586 -9.635 23.244 1.00 94.69 72 VAL A N 1
ATOM 522 C CA . VAL A 1 72 ? -12.940 -8.719 24.340 1.00 94.69 72 VAL A CA 1
ATOM 523 C C . VAL A 1 72 ? -14.355 -9.012 24.845 1.00 94.69 72 VAL A C 1
ATOM 525 O O . VAL A 1 72 ? -14.571 -9.112 26.050 1.00 94.69 72 VAL A O 1
ATOM 528 N N . ARG A 1 73 ? -15.331 -9.235 23.955 1.00 95.31 73 ARG A N 1
ATOM 529 C CA . ARG A 1 73 ? -16.695 -9.613 24.366 1.00 95.31 73 ARG A CA 1
ATOM 530 C C . ARG A 1 73 ? -16.731 -10.945 25.113 1.00 95.31 73 ARG A C 1
ATOM 532 O O . ARG A 1 73 ? -17.463 -11.042 26.093 1.00 95.31 73 ARG A O 1
ATOM 539 N N . ARG A 1 74 ? -15.946 -11.942 24.687 1.00 95.62 74 ARG A N 1
ATOM 540 C CA . ARG A 1 74 ? -15.824 -13.240 25.372 1.00 95.62 74 ARG A CA 1
ATOM 541 C C . ARG A 1 74 ? -15.320 -13.055 26.800 1.00 95.62 74 ARG A C 1
ATOM 543 O O . ARG A 1 74 ? -15.925 -13.593 27.721 1.00 95.62 74 ARG A O 1
ATOM 550 N N . GLN A 1 75 ? -14.255 -12.275 26.990 1.00 94.94 75 GLN A N 1
ATOM 551 C CA . GLN A 1 75 ? -13.683 -12.037 28.318 1.00 94.94 75 GLN A CA 1
ATOM 552 C C . GLN A 1 75 ? -14.628 -11.257 29.240 1.00 94.94 75 GLN A C 1
ATOM 554 O O . GLN A 1 75 ? -14.677 -11.528 30.435 1.00 94.94 75 GLN A O 1
ATOM 559 N N . PHE A 1 76 ? -15.398 -10.312 28.695 1.00 95.75 76 PHE A N 1
ATOM 560 C CA . PHE A 1 76 ? -16.339 -9.493 29.465 1.00 95.75 76 PHE A CA 1
ATOM 561 C C . PHE A 1 76 ? -17.701 -10.169 29.705 1.00 95.75 76 PHE A C 1
ATOM 563 O O . PHE A 1 76 ? -18.510 -9.635 30.465 1.00 95.75 76 PHE A O 1
ATOM 570 N N . ALA A 1 77 ? -17.971 -11.325 29.088 1.00 94.69 77 ALA A N 1
ATOM 571 C CA . ALA A 1 77 ? -19.273 -11.994 29.145 1.00 94.69 77 ALA A CA 1
ATOM 572 C C . ALA A 1 77 ? -19.680 -12.442 30.561 1.00 94.69 77 ALA A C 1
ATOM 574 O O . ALA A 1 77 ? -20.869 -12.478 30.866 1.00 94.69 77 ALA A O 1
ATOM 575 N N . ASP A 1 78 ? -18.709 -12.757 31.427 1.00 92.75 78 ASP A N 1
ATOM 576 C CA . ASP A 1 78 ? -18.950 -13.149 32.824 1.00 92.75 78 ASP A CA 1
ATOM 577 C C . ASP A 1 78 ? -19.223 -11.953 33.762 1.00 92.75 78 ASP A C 1
ATOM 579 O O . ASP A 1 78 ? -19.601 -12.143 34.918 1.00 92.75 78 ASP A O 1
ATOM 583 N N . GLY A 1 79 ? -19.034 -10.716 33.282 1.00 92.75 79 GLY A N 1
ATOM 584 C CA . GLY A 1 79 ? -19.224 -9.479 34.043 1.00 92.75 79 GLY A CA 1
ATOM 585 C C . GLY A 1 79 ? -18.198 -9.229 35.158 1.00 92.75 79 GLY A C 1
ATOM 586 O O . GLY A 1 79 ? -18.191 -8.144 35.744 1.00 92.75 79 GLY A O 1
ATOM 587 N N . MET A 1 80 ? -17.292 -10.169 35.438 1.00 94.19 80 MET A N 1
ATOM 588 C CA . MET A 1 80 ? -16.338 -10.070 36.548 1.00 94.19 80 MET A CA 1
ATOM 589 C C . MET A 1 80 ? -15.271 -9.001 36.298 1.00 94.19 80 MET A C 1
ATOM 591 O O . MET A 1 80 ? -14.811 -8.341 37.230 1.00 94.19 80 MET A O 1
ATOM 595 N N . ILE A 1 81 ? -14.909 -8.785 35.030 1.00 94.19 81 ILE A N 1
ATOM 596 C CA . ILE A 1 81 ? -13.994 -7.706 34.638 1.00 94.19 81 ILE A CA 1
ATOM 597 C C . ILE A 1 81 ? -14.649 -6.334 34.858 1.00 94.19 81 ILE A C 1
ATOM 599 O O . ILE A 1 81 ? -14.020 -5.441 35.420 1.00 94.19 81 ILE A O 1
ATOM 603 N N . MET A 1 82 ? -15.928 -6.174 34.495 1.00 93.12 82 MET A N 1
ATOM 604 C CA . MET A 1 82 ? -16.676 -4.927 34.726 1.00 93.12 82 MET A CA 1
ATOM 605 C C . MET A 1 82 ? -16.871 -4.636 36.216 1.00 93.12 82 MET A C 1
ATOM 607 O O . MET A 1 82 ? -16.844 -3.478 36.623 1.00 93.12 82 MET A O 1
ATOM 611 N N . ALA A 1 83 ? -17.039 -5.685 37.026 1.00 94.75 83 ALA A N 1
ATOM 612 C CA . ALA A 1 83 ? -17.114 -5.587 38.481 1.00 94.75 83 ALA A CA 1
ATOM 613 C C . ALA A 1 83 ? -15.747 -5.323 39.147 1.00 94.75 83 ALA A C 1
ATOM 615 O O . ALA A 1 83 ? -15.692 -5.099 40.355 1.00 94.75 83 ALA A O 1
ATOM 616 N N . GLY A 1 84 ? -14.643 -5.376 38.391 1.00 94.00 84 GLY A N 1
ATOM 617 C CA . GLY A 1 84 ? -13.283 -5.193 38.904 1.00 94.00 84 GLY A CA 1
ATOM 618 C C . GLY A 1 84 ? -12.756 -6.360 39.748 1.00 94.00 84 GLY A C 1
ATOM 619 O O . GLY A 1 84 ? -11.720 -6.223 40.395 1.00 94.00 84 GLY A O 1
ATOM 620 N N . THR A 1 85 ? -13.441 -7.507 39.757 1.00 94.31 85 THR A N 1
ATOM 621 C CA . THR A 1 85 ? -13.082 -8.683 40.572 1.00 94.31 85 THR A CA 1
ATOM 622 C C . THR A 1 85 ? -12.132 -9.643 39.855 1.00 94.31 85 THR A C 1
ATOM 624 O O . THR A 1 85 ? -11.469 -10.453 40.502 1.00 94.31 85 THR A O 1
ATOM 627 N N . LYS A 1 86 ? -12.029 -9.537 38.526 1.00 94.19 86 LYS A N 1
ATOM 628 C CA . LYS A 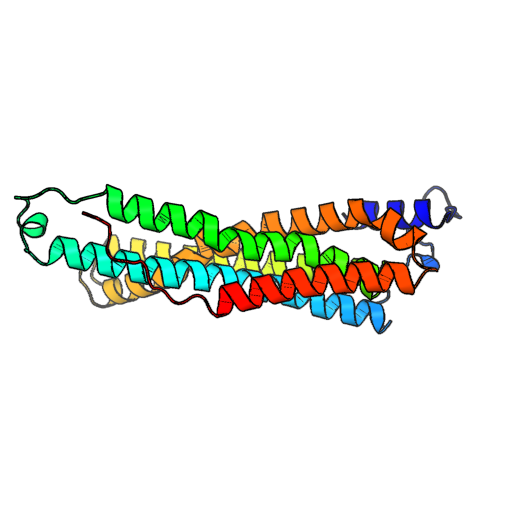1 86 ? -11.152 -10.340 37.665 1.00 94.19 86 LYS A CA 1
ATOM 629 C C . LYS A 1 86 ? -10.329 -9.427 36.760 1.00 94.19 86 LYS A C 1
ATOM 631 O O . LYS A 1 86 ? -10.844 -8.451 36.220 1.00 94.19 86 LYS A O 1
ATOM 636 N N . LYS A 1 87 ? -9.046 -9.749 36.578 1.00 94.25 87 LYS A N 1
ATOM 637 C CA . LYS A 1 87 ? -8.185 -9.040 35.621 1.00 94.25 87 LYS A CA 1
ATOM 638 C C . LYS A 1 87 ? -8.405 -9.575 34.195 1.00 94.25 87 LYS A C 1
ATOM 640 O O . LYS A 1 87 ? -8.594 -10.783 34.057 1.00 94.25 87 LYS A O 1
ATOM 645 N N . PRO A 1 88 ? -8.351 -8.718 33.156 1.00 94.19 88 PRO A N 1
ATOM 646 C CA . PRO A 1 88 ? -8.390 -9.163 31.764 1.00 94.19 88 PRO A CA 1
ATOM 647 C C . PRO A 1 88 ? -7.211 -10.069 31.394 1.00 94.19 88 PRO A C 1
ATOM 649 O O . PRO A 1 88 ? -6.103 -9.915 31.915 1.00 94.19 88 PRO A O 1
ATOM 652 N N . GLU A 1 89 ? -7.438 -10.967 30.439 1.00 93.62 89 GLU A N 1
ATOM 653 C CA . GLU A 1 89 ? -6.397 -11.788 29.822 1.00 93.62 89 GLU A CA 1
ATOM 654 C C . GLU A 1 89 ? -5.811 -11.017 28.632 1.00 93.62 89 GLU A C 1
ATOM 656 O O . GLU A 1 89 ? -6.371 -10.998 27.536 1.00 93.62 89 GLU A O 1
ATOM 661 N N . TYR A 1 90 ? -4.673 -10.349 28.835 1.00 93.94 90 TYR A N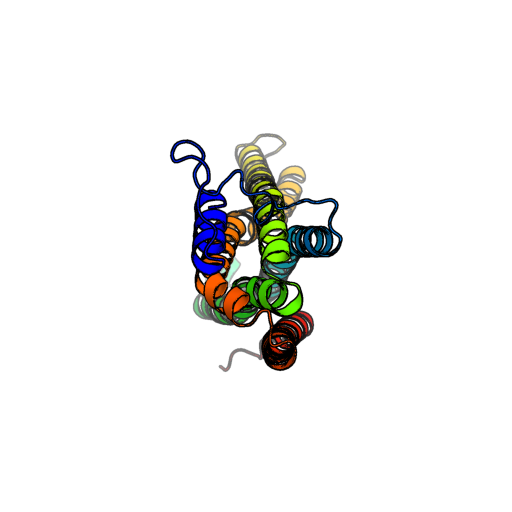 1
ATOM 662 C CA . TYR A 1 90 ? -4.051 -9.541 27.777 1.00 93.94 90 TYR A CA 1
ATOM 663 C C . TYR A 1 90 ? -3.378 -10.382 26.679 1.00 93.94 90 TYR A C 1
ATOM 665 O O . TYR A 1 90 ? -3.353 -9.959 25.525 1.00 93.94 90 TYR A O 1
ATOM 673 N N . GLY A 1 91 ? -2.858 -11.566 27.029 1.00 95.75 91 GLY A N 1
ATOM 674 C CA . GLY A 1 91 ? -2.118 -12.460 26.124 1.00 95.75 91 GLY A CA 1
ATOM 675 C C . GLY A 1 91 ? -2.867 -12.784 24.825 1.00 95.75 91 GLY A C 1
ATOM 676 O O . GLY A 1 91 ? -2.359 -12.442 23.761 1.00 95.75 91 GLY A O 1
ATOM 677 N N . PRO A 1 92 ? -4.108 -13.307 24.886 1.00 93.50 92 PRO A N 1
ATOM 678 C CA . PRO A 1 92 ? -4.880 -13.636 23.687 1.00 93.50 92 PRO A CA 1
ATOM 679 C C . PRO A 1 92 ? -5.035 -12.474 22.695 1.00 93.50 92 PRO A C 1
ATOM 681 O O . PRO A 1 92 ? -4.903 -12.663 21.489 1.00 93.50 92 PRO A O 1
ATOM 684 N N . VAL A 1 93 ? -5.273 -11.249 23.181 1.00 93.19 93 VAL A N 1
ATOM 685 C CA . VAL A 1 93 ? -5.404 -10.064 22.314 1.00 93.19 93 VAL A CA 1
ATOM 686 C C . VAL A 1 93 ? -4.067 -9.705 21.659 1.00 93.19 93 VAL A C 1
ATOM 688 O O . VAL A 1 93 ? -4.036 -9.352 20.478 1.00 93.19 93 VAL A O 1
ATOM 691 N N . ILE A 1 94 ? -2.961 -9.817 22.403 1.00 93.75 94 ILE A N 1
ATOM 692 C CA . ILE A 1 94 ? -1.607 -9.595 21.877 1.00 93.75 94 ILE A CA 1
ATOM 693 C C . ILE A 1 94 ? -1.289 -10.619 20.783 1.00 93.75 94 ILE A C 1
ATOM 695 O O . ILE A 1 94 ? -0.797 -10.231 19.721 1.00 93.75 94 ILE A O 1
ATOM 699 N N . ASP A 1 95 ? -1.613 -11.892 21.003 1.00 93.56 95 ASP A N 1
ATOM 700 C CA . ASP A 1 95 ? -1.350 -12.972 20.050 1.00 93.56 95 ASP A CA 1
ATOM 701 C C . ASP A 1 95 ? -2.140 -12.778 18.749 1.00 93.56 95 ASP A C 1
ATOM 703 O O . ASP A 1 95 ? -1.558 -12.836 17.663 1.00 93.56 95 ASP A O 1
ATOM 707 N N . ILE A 1 96 ? -3.432 -12.429 18.847 1.00 90.88 96 ILE A N 1
ATOM 708 C CA . ILE A 1 96 ? -4.287 -12.117 17.687 1.00 90.88 96 ILE A CA 1
ATOM 709 C C . ILE A 1 96 ? -3.670 -10.993 16.848 1.00 90.88 96 ILE A C 1
ATOM 711 O O . ILE A 1 96 ? -3.531 -11.126 15.628 1.00 90.88 96 ILE A O 1
ATOM 715 N N . CYS A 1 97 ? -3.292 -9.882 17.486 1.00 91.56 97 CYS A N 1
ATOM 716 C CA . CYS A 1 97 ? -2.704 -8.735 16.796 1.00 91.56 97 CYS A CA 1
ATOM 717 C C . CYS A 1 97 ? -1.342 -9.077 16.175 1.00 91.56 97 CYS A C 1
ATOM 719 O O . CYS A 1 97 ? -1.070 -8.697 15.033 1.00 91.56 97 CYS A O 1
ATOM 721 N N . THR A 1 98 ? -0.501 -9.820 16.899 1.00 91.88 98 THR A N 1
ATOM 722 C CA . THR A 1 98 ? 0.847 -10.198 16.456 1.00 91.88 98 THR A CA 1
ATOM 723 C C . THR A 1 98 ? 0.785 -11.118 15.243 1.00 91.88 98 THR A C 1
ATOM 725 O O . THR A 1 98 ? 1.361 -10.796 14.201 1.00 91.88 98 THR A O 1
ATOM 728 N N . GLU A 1 99 ? 0.031 -12.216 15.325 1.00 90.31 99 GLU A N 1
ATOM 729 C CA . GLU A 1 99 ? -0.105 -13.170 14.222 1.00 90.31 99 GLU A CA 1
ATOM 730 C C . GLU A 1 99 ? -0.719 -12.503 12.984 1.00 90.31 99 GLU A C 1
ATOM 732 O O . GLU A 1 99 ? -0.228 -12.667 11.860 1.00 90.31 99 GLU A O 1
ATOM 737 N N . ALA A 1 100 ? -1.768 -11.700 13.185 1.00 88.88 100 ALA A N 1
ATOM 738 C CA . ALA A 1 100 ? -2.417 -10.994 12.095 1.00 88.88 100 ALA A CA 1
ATOM 739 C C . ALA A 1 100 ? -1.467 -10.001 11.417 1.00 88.88 100 ALA A C 1
ATOM 741 O O . ALA A 1 100 ? -1.385 -9.996 10.191 1.00 88.88 100 ALA A O 1
ATOM 742 N N . SER A 1 101 ? -0.716 -9.198 12.177 1.00 87.38 101 SER A N 1
ATOM 743 C CA . SER A 1 101 ? 0.210 -8.215 11.599 1.00 87.38 101 SER A CA 1
ATOM 744 C C . SER A 1 101 ? 1.252 -8.872 10.684 1.00 87.38 101 SER A C 1
ATOM 746 O O . SER A 1 101 ? 1.428 -8.441 9.544 1.00 87.38 101 SER A O 1
ATOM 748 N N . LEU A 1 102 ? 1.864 -9.978 11.122 1.00 86.94 102 LEU A N 1
ATOM 749 C CA . LEU A 1 102 ? 2.865 -10.710 10.342 1.00 86.94 102 LEU A CA 1
ATOM 750 C C . LEU A 1 102 ? 2.269 -11.307 9.064 1.00 86.94 102 LEU A C 1
ATOM 752 O O . LEU A 1 102 ? 2.858 -11.214 7.985 1.00 86.94 102 LEU A O 1
ATOM 756 N N . ARG A 1 103 ? 1.080 -11.905 9.170 1.00 85.50 103 ARG A N 1
ATOM 757 C CA . ARG A 1 103 ? 0.407 -12.547 8.037 1.00 85.50 103 ARG A CA 1
ATOM 758 C C . ARG A 1 103 ? -0.080 -11.537 6.999 1.00 85.50 103 ARG A C 1
ATOM 760 O O . ARG A 1 103 ? 0.008 -11.799 5.799 1.00 85.50 103 ARG A O 1
ATOM 767 N N . GLU A 1 104 ? -0.629 -10.417 7.452 1.00 87.69 104 GLU A N 1
ATOM 768 C CA . GLU A 1 104 ? -1.300 -9.436 6.596 1.00 87.69 104 GLU A CA 1
ATOM 769 C C . GLU A 1 104 ? -0.308 -8.500 5.886 1.00 87.69 104 GLU A C 1
ATOM 771 O O . GLU A 1 104 ? -0.572 -8.081 4.759 1.00 87.69 104 GLU A O 1
ATOM 776 N N . LEU A 1 105 ? 0.870 -8.239 6.473 1.00 86.94 105 LEU A N 1
ATOM 777 C CA . LEU A 1 105 ? 1.912 -7.388 5.873 1.00 86.94 105 LEU A CA 1
ATOM 778 C C . LEU A 1 105 ? 2.600 -8.005 4.645 1.00 86.94 105 LEU A C 1
ATOM 780 O O . LEU A 1 105 ? 3.149 -7.277 3.814 1.00 86.94 105 LEU A O 1
ATOM 784 N N . ALA A 1 106 ? 2.545 -9.329 4.481 1.00 90.00 106 ALA A N 1
ATOM 785 C CA . ALA A 1 106 ? 3.208 -10.010 3.370 1.00 90.00 106 ALA A CA 1
ATOM 786 C C . ALA A 1 106 ? 2.657 -9.589 1.995 1.00 90.00 106 ALA A C 1
ATOM 788 O O . ALA A 1 106 ? 3.418 -9.398 1.046 1.00 90.00 106 ALA A O 1
ATOM 789 N N . THR A 1 107 ? 1.336 -9.417 1.869 1.00 91.75 107 THR A N 1
ATOM 790 C CA . THR A 1 107 ? 0.712 -9.095 0.571 1.00 91.75 107 THR A CA 1
ATOM 791 C C . THR A 1 107 ? 1.046 -7.671 0.109 1.00 91.75 107 THR A C 1
ATOM 793 O O . THR A 1 107 ? 1.507 -7.523 -1.025 1.00 91.75 107 THR A O 1
ATOM 796 N N . PRO A 1 108 ? 0.898 -6.625 0.948 1.00 91.94 108 PRO A N 1
ATOM 797 C CA . PRO A 1 108 ? 1.316 -5.273 0.583 1.00 91.94 108 PRO A CA 1
ATOM 798 C C . PRO A 1 108 ? 2.822 -5.155 0.295 1.00 91.94 108 PRO A C 1
ATOM 800 O O . PRO A 1 108 ? 3.209 -4.428 -0.619 1.00 91.94 108 PRO A O 1
ATOM 803 N N . ALA A 1 109 ? 3.675 -5.903 1.006 1.00 92.62 109 ALA A N 1
ATOM 804 C CA . ALA A 1 109 ? 5.113 -5.935 0.730 1.00 92.62 109 ALA A CA 1
ATOM 805 C C . ALA A 1 109 ? 5.427 -6.542 -0.650 1.00 92.62 109 ALA A C 1
ATOM 807 O O . ALA A 1 109 ? 6.194 -5.970 -1.424 1.00 92.62 109 ALA A O 1
ATOM 808 N N . LEU A 1 110 ? 4.788 -7.664 -1.000 1.00 95.38 110 LEU A N 1
ATOM 809 C CA . LEU A 1 110 ? 4.933 -8.275 -2.325 1.00 95.38 110 LEU A CA 1
ATOM 810 C C . LEU A 1 110 ? 4.406 -7.363 -3.437 1.00 95.38 110 LEU A C 1
ATOM 812 O O . LEU A 1 110 ? 5.038 -7.265 -4.485 1.00 95.38 110 LEU A O 1
ATOM 816 N N . LEU A 1 111 ? 3.298 -6.653 -3.204 1.00 95.69 111 LEU A N 1
ATOM 817 C CA . LEU A 1 111 ? 2.790 -5.638 -4.132 1.00 95.69 111 LEU A CA 1
ATOM 818 C C . LEU A 1 111 ? 3.843 -4.553 -4.399 1.00 95.69 111 LEU A C 1
ATOM 820 O O . LEU A 1 111 ? 4.051 -4.176 -5.553 1.00 95.69 111 LEU A O 1
ATOM 824 N N . ALA A 1 112 ? 4.538 -4.094 -3.355 1.00 95.06 112 ALA A N 1
ATOM 825 C CA . ALA A 1 112 ? 5.570 -3.068 -3.461 1.00 95.06 112 ALA A CA 1
ATOM 826 C C . ALA A 1 112 ? 6.773 -3.488 -4.309 1.00 95.06 112 ALA A C 1
ATOM 828 O O . ALA A 1 112 ? 7.304 -2.685 -5.074 1.00 95.06 112 ALA A O 1
ATOM 829 N N . VAL A 1 113 ? 7.196 -4.743 -4.170 1.00 96.94 113 VAL A N 1
ATOM 830 C CA . VAL A 1 113 ? 8.397 -5.259 -4.835 1.00 96.94 113 VAL A CA 1
ATOM 831 C C . VAL A 1 113 ? 8.090 -5.769 -6.240 1.00 96.94 113 VAL A C 1
ATOM 833 O O . VAL A 1 113 ? 8.836 -5.491 -7.173 1.00 96.94 113 VAL A O 1
ATOM 836 N N . LEU A 1 114 ? 6.993 -6.503 -6.421 1.00 97.75 114 LEU A N 1
ATOM 837 C CA . LEU A 1 114 ? 6.723 -7.193 -7.683 1.00 97.75 114 LEU A CA 1
ATOM 838 C C . LEU A 1 114 ? 6.102 -6.283 -8.742 1.00 97.75 114 LEU A C 1
ATOM 840 O O . LEU A 1 114 ? 6.356 -6.493 -9.922 1.00 97.75 114 LEU A O 1
ATOM 844 N N . THR A 1 115 ? 5.327 -5.259 -8.371 1.00 97.44 115 THR A N 1
ATOM 845 C CA . THR A 1 115 ? 4.661 -4.409 -9.379 1.00 97.44 115 THR A CA 1
ATOM 846 C C . THR A 1 115 ? 5.644 -3.651 -10.282 1.00 97.44 115 THR A C 1
ATOM 848 O O . THR A 1 115 ? 5.472 -3.716 -11.501 1.00 97.44 115 THR A O 1
ATOM 851 N N . PRO A 1 116 ? 6.707 -3.005 -9.757 1.00 97.62 116 PRO A N 1
ATOM 852 C CA . PRO A 1 116 ? 7.741 -2.406 -10.600 1.00 97.62 116 PRO A CA 1
ATOM 853 C C . PRO A 1 116 ? 8.405 -3.411 -11.549 1.00 97.62 116 PRO A C 1
ATOM 855 O O . PRO A 1 116 ? 8.624 -3.102 -12.716 1.00 97.62 116 PRO A O 1
ATOM 858 N N . VAL A 1 117 ? 8.665 -4.635 -11.074 1.00 97.88 117 VAL A N 1
ATOM 859 C CA . VAL A 1 117 ? 9.249 -5.720 -11.882 1.00 97.88 117 VAL A CA 1
ATOM 860 C C . VAL A 1 117 ? 8.301 -6.117 -13.015 1.00 97.88 117 VAL A C 1
ATOM 862 O O . VAL A 1 117 ? 8.723 -6.229 -14.164 1.00 97.88 117 VAL A O 1
ATOM 865 N N . ILE A 1 118 ? 7.010 -6.277 -12.717 1.00 97.88 118 ILE A N 1
ATOM 866 C CA . ILE A 1 118 ? 5.986 -6.633 -13.707 1.00 97.88 118 ILE A CA 1
ATOM 867 C C . ILE A 1 118 ? 5.868 -5.550 -14.782 1.00 97.88 118 ILE A C 1
ATOM 869 O O . ILE A 1 118 ? 5.819 -5.883 -15.960 1.00 97.88 118 ILE A O 1
ATOM 873 N N . VAL A 1 119 ? 5.838 -4.267 -14.408 1.00 98.00 119 VAL A N 1
ATOM 874 C CA . VAL A 1 119 ? 5.728 -3.163 -15.378 1.00 98.00 119 VAL A CA 1
ATOM 875 C C . VAL A 1 119 ? 7.016 -3.010 -16.187 1.00 98.00 119 VAL A C 1
ATOM 877 O O . VAL A 1 119 ? 6.967 -2.899 -17.412 1.00 98.00 119 VAL A O 1
ATOM 880 N N . GLY A 1 120 ? 8.165 -3.036 -15.512 1.00 97.25 120 GLY A N 1
ATOM 881 C CA . GLY A 1 120 ? 9.473 -2.843 -16.123 1.00 97.25 120 GLY A CA 1
ATOM 882 C C . GLY A 1 120 ? 9.809 -3.923 -17.141 1.00 97.25 120 GLY A C 1
ATOM 883 O O . GLY A 1 120 ? 10.049 -3.605 -18.303 1.00 97.25 120 GLY A O 1
ATOM 884 N N . PHE A 1 121 ? 9.760 -5.194 -16.736 1.00 97.31 121 PHE A N 1
ATOM 885 C CA . PHE A 1 121 ? 9.968 -6.296 -17.670 1.00 97.31 121 PHE A CA 1
ATOM 886 C C . PHE A 1 121 ? 8.748 -6.457 -18.593 1.00 97.31 121 PHE A C 1
ATOM 888 O O . PHE A 1 121 ? 8.900 -6.525 -19.798 1.00 97.31 121 PHE A O 1
ATOM 895 N N . GLY A 1 122 ? 7.512 -6.448 -18.103 1.00 96.38 122 GLY A N 1
ATOM 896 C CA . GLY A 1 122 ? 6.349 -6.765 -18.946 1.00 96.38 122 GLY A CA 1
ATOM 897 C C . GLY A 1 122 ? 6.040 -5.749 -20.051 1.00 96.38 122 GLY A C 1
ATOM 898 O O . GLY A 1 122 ? 5.561 -6.143 -21.112 1.00 96.38 122 GLY A O 1
ATOM 899 N N . ILE A 1 123 ? 6.292 -4.457 -19.818 1.00 96.12 123 ILE A N 1
ATOM 900 C CA . ILE A 1 123 ? 5.908 -3.375 -20.743 1.00 96.12 123 ILE A CA 1
ATOM 901 C C . ILE A 1 123 ? 7.138 -2.622 -21.256 1.00 96.12 123 ILE A C 1
ATOM 903 O O . ILE A 1 123 ? 7.241 -2.344 -22.454 1.00 96.12 123 ILE A O 1
ATOM 907 N N . GLY A 1 124 ? 8.067 -2.296 -20.357 1.00 95.38 124 GLY A N 1
ATOM 908 C CA . GLY A 1 124 ? 9.325 -1.634 -20.683 1.00 95.38 124 GLY A CA 1
ATOM 909 C C . GLY A 1 124 ? 9.715 -0.551 -19.682 1.00 95.38 124 GLY A C 1
ATOM 910 O O . GLY A 1 124 ? 8.913 -0.082 -18.869 1.00 95.38 124 GLY A O 1
ATOM 911 N N . TRP A 1 125 ? 10.966 -0.106 -19.773 1.00 95.69 125 TRP A N 1
ATOM 912 C CA . TRP A 1 125 ? 11.532 0.873 -18.846 1.00 95.69 125 TRP A CA 1
ATOM 913 C C . TRP A 1 125 ? 10.848 2.251 -18.929 1.00 95.69 125 TRP A C 1
ATOM 915 O O . TRP A 1 125 ? 10.635 2.892 -17.904 1.00 95.69 125 TRP A O 1
ATOM 925 N N . GLN A 1 126 ? 10.407 2.692 -20.112 1.00 95.25 126 GLN A N 1
ATOM 926 C CA . GLN A 1 126 ? 9.665 3.956 -20.250 1.00 95.25 126 GLN A CA 1
ATOM 927 C C . GLN A 1 126 ? 8.310 3.900 -19.525 1.00 95.25 126 GLN A C 1
ATOM 929 O O . GLN A 1 126 ? 7.915 4.853 -18.848 1.00 95.25 126 GLN A O 1
ATOM 934 N N . ALA A 1 127 ? 7.621 2.755 -19.604 1.00 97.12 127 ALA A N 1
ATOM 935 C CA . ALA A 1 127 ? 6.380 2.518 -18.872 1.00 97.12 127 ALA A CA 1
ATOM 936 C C . ALA A 1 127 ? 6.606 2.477 -17.358 1.00 97.12 127 ALA A C 1
ATOM 938 O O . ALA A 1 127 ? 5.787 3.004 -16.606 1.00 97.12 127 ALA A O 1
ATOM 939 N N . LEU A 1 128 ? 7.739 1.929 -16.909 1.00 97.56 128 LEU A N 1
ATOM 940 C CA . LEU A 1 128 ? 8.157 1.991 -15.508 1.00 97.56 128 LEU A CA 1
ATOM 941 C C . LEU A 1 128 ? 8.369 3.439 -15.033 1.00 97.56 128 LEU A C 1
ATOM 943 O O . LEU A 1 128 ? 7.976 3.785 -13.919 1.00 97.56 128 LEU A O 1
ATOM 947 N N . GLY A 1 129 ? 8.915 4.306 -15.888 1.00 96.31 129 GLY A N 1
ATOM 948 C CA . GLY A 1 129 ? 9.024 5.740 -15.616 1.00 96.31 129 GLY A CA 1
ATOM 949 C C . GLY A 1 129 ? 7.658 6.414 -15.418 1.00 96.31 129 GLY A C 1
ATOM 950 O O . GLY A 1 129 ? 7.447 7.110 -14.422 1.00 96.31 129 GLY A O 1
ATOM 951 N N . GLY A 1 130 ? 6.698 6.149 -16.313 1.00 96.94 130 GLY A N 1
ATOM 952 C CA . GLY A 1 130 ? 5.311 6.620 -16.171 1.00 96.94 130 GLY A CA 1
ATOM 953 C C . GLY A 1 130 ? 4.611 6.068 -14.920 1.00 96.94 130 GLY A C 1
ATOM 954 O O . GLY A 1 130 ? 3.930 6.803 -14.202 1.00 96.94 130 GLY A O 1
ATOM 955 N N . PHE A 1 131 ? 4.842 4.791 -14.609 1.00 98.06 131 PHE A N 1
ATOM 956 C CA . PHE A 1 131 ? 4.359 4.128 -13.398 1.00 98.06 131 PHE A CA 1
ATOM 957 C C . PHE A 1 131 ? 4.846 4.823 -12.127 1.00 98.06 131 PHE A C 1
ATOM 959 O O . PHE A 1 131 ? 4.031 5.148 -11.261 1.00 98.06 131 PHE A O 1
ATOM 966 N N . LEU A 1 132 ? 6.147 5.111 -12.024 1.00 97.19 132 LEU A N 1
ATOM 967 C CA . LEU A 1 132 ? 6.709 5.810 -10.868 1.00 97.19 132 LEU A CA 1
ATOM 968 C C . LEU A 1 132 ? 6.076 7.190 -10.685 1.00 97.19 132 LEU A C 1
ATOM 970 O O . LEU A 1 132 ? 5.760 7.568 -9.557 1.00 97.19 132 LEU A O 1
ATOM 974 N N . ALA A 1 133 ? 5.833 7.921 -11.777 1.00 96.19 133 ALA A N 1
ATOM 975 C CA . ALA A 1 133 ? 5.262 9.268 -11.708 1.00 96.19 133 ALA A CA 1
ATOM 976 C C . ALA A 1 133 ? 3.860 9.231 -11.102 1.00 96.19 133 ALA A C 1
ATOM 978 O O . ALA A 1 133 ? 3.539 10.008 -10.199 1.00 96.19 133 ALA A O 1
ATOM 979 N N . ALA A 1 134 ? 3.058 8.266 -11.546 1.00 97.19 134 ALA A N 1
ATOM 980 C CA . ALA A 1 134 ? 1.711 8.065 -11.049 1.00 97.19 134 ALA A CA 1
ATOM 981 C C . ALA A 1 134 ? 1.678 7.596 -9.591 1.00 97.19 134 ALA A C 1
ATOM 983 O O . ALA A 1 134 ? 0.900 8.135 -8.802 1.00 97.19 134 ALA A O 1
ATOM 984 N N . VAL A 1 135 ? 2.524 6.625 -9.221 1.00 97.56 135 VAL A N 1
ATOM 985 C CA . VAL A 1 135 ? 2.615 6.103 -7.846 1.00 97.56 135 VAL A CA 1
ATOM 986 C C . VAL A 1 135 ? 2.965 7.219 -6.870 1.00 97.56 135 VAL A C 1
ATOM 988 O O . VAL A 1 135 ? 2.354 7.313 -5.810 1.00 97.56 135 VAL A O 1
ATOM 991 N N . ILE A 1 136 ? 3.924 8.080 -7.221 1.00 96.06 136 ILE A N 1
ATOM 992 C CA . ILE A 1 136 ? 4.333 9.200 -6.368 1.00 96.06 136 ILE A CA 1
ATOM 993 C C . ILE A 1 136 ? 3.181 10.190 -6.215 1.00 96.06 136 ILE A C 1
ATOM 995 O O . ILE A 1 136 ? 2.825 10.537 -5.091 1.00 96.06 136 ILE A O 1
ATOM 999 N N . LEU A 1 137 ? 2.579 10.624 -7.327 1.00 97.12 137 LEU A N 1
ATOM 1000 C CA . LEU A 1 137 ? 1.511 11.621 -7.301 1.00 97.12 137 LEU A CA 1
ATOM 1001 C C . LEU A 1 137 ? 0.301 11.124 -6.503 1.00 97.12 137 LEU A C 1
ATOM 1003 O O . LEU A 1 137 ? -0.134 11.766 -5.548 1.00 97.12 137 LEU A O 1
ATOM 1007 N N . THR A 1 138 ? -0.236 9.967 -6.882 1.00 98.00 138 THR A N 1
ATOM 1008 C CA . THR A 1 138 ? -1.436 9.408 -6.248 1.00 98.00 138 THR A CA 1
ATOM 1009 C C . THR A 1 138 ? -1.153 8.941 -4.824 1.00 98.00 138 THR A C 1
ATOM 1011 O O . THR A 1 138 ? -1.956 9.191 -3.928 1.00 98.00 138 THR A O 1
ATOM 1014 N N . GLY A 1 139 ? 0.010 8.333 -4.585 1.00 97.56 139 GLY A N 1
ATOM 1015 C CA . GLY A 1 139 ? 0.419 7.852 -3.272 1.00 97.56 139 GLY A CA 1
ATOM 1016 C C . GLY A 1 139 ? 0.623 8.982 -2.275 1.00 97.56 139 GLY A C 1
ATOM 1017 O O . GLY A 1 139 ? 0.126 8.883 -1.159 1.00 97.56 139 GLY A O 1
ATOM 1018 N N . GLN A 1 140 ? 1.264 10.082 -2.676 1.00 97.00 140 GLN A N 1
ATOM 1019 C CA . GLN A 1 140 ? 1.471 11.231 -1.793 1.00 97.00 140 GLN A CA 1
ATOM 1020 C C . GLN A 1 140 ? 0.149 11.918 -1.429 1.00 97.00 140 GLN A C 1
ATOM 1022 O O . GLN A 1 140 ? -0.077 12.254 -0.264 1.00 97.00 140 GLN A O 1
ATOM 1027 N N . LEU A 1 141 ? -0.741 12.108 -2.411 1.00 97.94 141 LEU A N 1
ATOM 1028 C CA . LEU A 1 141 ? -2.062 12.694 -2.171 1.00 97.94 141 LEU A CA 1
ATOM 1029 C C . LEU A 1 141 ? -2.906 11.802 -1.255 1.00 97.94 141 LEU A C 1
ATOM 1031 O O . LEU A 1 141 ? -3.509 12.298 -0.304 1.00 97.94 141 LEU A O 1
ATOM 1035 N N . MET A 1 142 ? -2.894 10.489 -1.491 1.00 97.81 142 MET A N 1
ATOM 1036 C CA . MET A 1 142 ? -3.605 9.521 -0.659 1.00 97.81 142 MET A CA 1
ATOM 1037 C C . MET A 1 142 ? -3.025 9.448 0.760 1.00 97.81 142 MET A C 1
ATOM 1039 O O . MET A 1 142 ? -3.784 9.420 1.726 1.00 97.81 142 MET A O 1
ATOM 1043 N N . ALA A 1 143 ? -1.697 9.473 0.912 1.00 97.88 143 ALA A N 1
ATOM 1044 C CA . ALA A 1 143 ? -1.034 9.461 2.215 1.00 97.88 143 ALA A CA 1
ATOM 1045 C C . ALA A 1 143 ? -1.475 10.652 3.071 1.00 97.88 143 ALA A C 1
ATOM 1047 O O . ALA A 1 143 ? -1.831 10.484 4.240 1.00 97.88 143 ALA A O 1
ATOM 1048 N N . ASN A 1 144 ? -1.507 11.844 2.469 1.00 97.69 144 ASN A N 1
ATOM 1049 C CA . ASN A 1 144 ? -1.951 13.059 3.141 1.00 97.69 144 ASN A CA 1
ATOM 1050 C C . ASN A 1 144 ? -3.453 13.015 3.455 1.00 97.69 144 ASN A C 1
ATOM 1052 O O . ASN A 1 144 ? -3.860 13.335 4.569 1.00 97.69 144 ASN A O 1
ATOM 1056 N N . TYR A 1 145 ? -4.273 12.579 2.495 1.00 98.00 145 TYR A N 1
ATOM 1057 C CA . TYR A 1 145 ? -5.717 12.456 2.678 1.00 98.00 145 TYR A CA 1
ATOM 1058 C C . TYR A 1 145 ? -6.074 11.520 3.839 1.00 98.00 145 TYR A C 1
ATOM 1060 O O . TYR A 1 145 ? -6.784 11.934 4.750 1.00 98.00 145 TYR A O 1
ATOM 1068 N N . LEU A 1 146 ? -5.549 10.291 3.844 1.00 98.00 146 LEU A N 1
ATOM 1069 C CA . LEU A 1 146 ? -5.864 9.292 4.868 1.00 98.00 146 LEU A CA 1
ATOM 1070 C C . LEU A 1 146 ? -5.373 9.727 6.255 1.00 98.00 146 LEU A C 1
ATOM 1072 O O . LEU A 1 146 ? -6.124 9.640 7.225 1.00 98.00 146 LEU A O 1
ATOM 1076 N N . SER A 1 147 ? -4.146 10.250 6.339 1.00 97.62 147 SER A N 1
ATOM 1077 C CA . SER A 1 147 ? -3.570 10.699 7.613 1.00 97.62 147 SER A CA 1
ATOM 1078 C C . SER A 1 147 ? -4.353 11.873 8.206 1.00 97.62 147 SER A C 1
ATOM 1080 O O . SER A 1 147 ? -4.690 11.855 9.389 1.00 97.62 147 SER A O 1
ATOM 1082 N N . ASN A 1 148 ? -4.707 12.866 7.383 1.00 97.94 148 ASN A N 1
ATOM 1083 C CA . ASN A 1 148 ? -5.444 14.039 7.854 1.00 97.94 148 ASN A CA 1
ATOM 1084 C C . ASN A 1 148 ? -6.908 13.723 8.153 1.00 97.94 148 ASN A C 1
ATOM 1086 O O . ASN A 1 148 ? -7.431 14.228 9.140 1.00 97.94 148 ASN A O 1
ATOM 1090 N N . ALA A 1 149 ? -7.570 12.892 7.342 1.00 97.69 149 ALA A N 1
ATOM 1091 C CA . ALA A 1 149 ? -8.950 12.488 7.600 1.00 97.69 149 ALA A CA 1
ATOM 1092 C C . ALA A 1 149 ? -9.061 11.723 8.927 1.00 97.69 149 ALA A C 1
ATOM 1094 O O . ALA A 1 149 ? -9.877 12.083 9.773 1.00 97.69 149 ALA A O 1
ATOM 1095 N N . GLY A 1 150 ? -8.185 10.734 9.150 1.00 97.38 150 GLY A N 1
ATOM 1096 C CA . GLY A 1 150 ? -8.144 10.007 10.418 1.00 97.38 150 GLY A CA 1
ATOM 1097 C C . GLY A 1 150 ? -7.795 10.913 11.602 1.00 97.38 150 GLY A C 1
ATOM 1098 O O . GLY A 1 150 ? -8.455 10.853 12.635 1.00 97.38 150 GLY A O 1
ATOM 1099 N N . GLY A 1 151 ? -6.807 11.803 11.448 1.00 97.81 151 GLY A N 1
ATOM 1100 C CA . GLY A 1 151 ? -6.429 12.752 12.501 1.00 97.81 151 GLY A CA 1
ATOM 1101 C C . GLY A 1 151 ? -7.532 13.762 12.833 1.00 97.81 151 GLY A C 1
ATOM 1102 O O . GLY A 1 151 ? -7.726 14.113 13.995 1.00 97.81 151 GLY A O 1
ATOM 1103 N N . ALA A 1 152 ? -8.294 14.204 11.831 1.00 98.25 152 ALA A N 1
ATOM 1104 C CA . ALA A 1 152 ? -9.434 15.088 12.033 1.00 98.25 152 ALA A CA 1
ATOM 1105 C C . ALA A 1 152 ? -10.550 14.402 12.832 1.00 98.25 152 ALA A C 1
ATOM 1107 O O . ALA A 1 152 ? -11.113 15.030 13.727 1.00 98.25 152 ALA A O 1
ATOM 1108 N N . TRP A 1 153 ? -10.847 13.125 12.558 1.00 98.19 153 TRP A N 1
ATOM 1109 C CA . TRP A 1 153 ? -11.842 12.371 13.326 1.00 98.19 153 TRP A CA 1
ATOM 1110 C C . TRP A 1 153 ? -11.412 12.121 14.777 1.00 98.19 153 TRP A C 1
ATOM 1112 O O . TRP A 1 153 ? -12.221 12.349 15.678 1.00 98.19 153 TRP A O 1
ATOM 1122 N N . ASP A 1 154 ? -10.146 11.773 15.028 1.00 98.12 154 ASP A N 1
ATOM 1123 C CA . ASP A 1 154 ? -9.623 11.636 16.400 1.00 98.12 154 ASP A CA 1
ATOM 1124 C C . ASP A 1 154 ? -9.688 12.966 17.166 1.00 98.12 154 ASP A C 1
ATOM 1126 O O . ASP A 1 154 ? -10.160 13.028 18.303 1.00 98.12 154 ASP A O 1
ATOM 1130 N N . ASN A 1 155 ? -9.286 14.068 16.524 1.00 97.81 155 ASN A N 1
ATOM 1131 C CA . ASN A 1 155 ? -9.335 15.393 17.142 1.00 97.81 155 ASN A CA 1
ATOM 1132 C C . ASN A 1 155 ? -10.771 15.871 17.388 1.00 97.81 155 ASN A C 1
ATOM 1134 O O . ASN A 1 155 ? -11.036 16.477 18.424 1.00 97.81 155 ASN A O 1
ATOM 1138 N N . ALA A 1 156 ? -11.710 15.577 16.486 1.00 97.50 156 ALA A N 1
ATOM 1139 C CA . ALA A 1 156 ? -13.124 15.876 16.697 1.00 97.50 156 ALA A CA 1
ATOM 1140 C C . ALA A 1 156 ? -13.695 15.089 17.887 1.00 97.50 156 ALA A C 1
ATOM 1142 O O . ALA A 1 156 ? -14.411 15.657 18.712 1.00 97.50 156 ALA A O 1
ATOM 1143 N N . LYS A 1 157 ? -13.336 13.804 18.024 1.00 97.69 157 LYS A N 1
ATOM 1144 C CA . LYS A 1 157 ? -13.693 12.994 19.197 1.00 97.69 157 LYS A CA 1
ATOM 1145 C C . LYS A 1 157 ? -13.131 13.617 20.476 1.00 97.69 157 LYS A C 1
ATOM 1147 O O . LYS A 1 157 ? -13.908 13.860 21.393 1.00 97.69 157 LYS A O 1
ATOM 1152 N N . LYS A 1 158 ? -11.831 13.938 20.525 1.00 97.00 158 LYS A N 1
ATOM 1153 C CA . LYS A 1 158 ? -11.190 14.582 21.693 1.00 97.00 158 LYS A CA 1
ATOM 1154 C C . LYS A 1 158 ? -11.851 15.914 22.058 1.00 97.00 158 LYS A C 1
ATOM 1156 O O . LYS A 1 158 ? -12.155 16.152 23.218 1.00 97.00 158 LYS A O 1
ATOM 1161 N N . TYR A 1 159 ? -12.175 16.735 21.062 1.00 97.38 159 TYR A N 1
ATOM 1162 C CA . TYR A 1 159 ? -12.875 18.002 21.277 1.00 97.38 159 TYR A CA 1
ATOM 1163 C C . TYR A 1 159 ? -14.236 17.815 21.968 1.00 97.38 159 TYR A C 1
ATOM 1165 O O . TYR A 1 159 ? -14.598 18.595 22.851 1.00 97.38 159 TYR A O 1
ATOM 1173 N N . ILE A 1 160 ? -14.982 16.767 21.602 1.00 97.19 160 ILE A N 1
ATOM 1174 C CA . ILE A 1 160 ? -16.243 16.407 22.262 1.00 97.19 160 ILE A CA 1
ATOM 1175 C C . ILE A 1 160 ? -15.983 15.808 23.653 1.00 97.19 160 ILE A C 1
ATOM 1177 O O . ILE A 1 160 ? -16.728 16.099 24.585 1.00 97.19 160 ILE A O 1
ATOM 1181 N N . GLU A 1 161 ? -14.922 15.011 23.832 1.00 94.44 161 GLU A N 1
ATOM 1182 C CA . GLU A 1 161 ? -14.517 14.476 25.145 1.00 94.44 161 GLU A CA 1
ATOM 1183 C C . GLU A 1 161 ? -14.241 15.571 26.177 1.00 94.44 161 GLU A C 1
ATOM 1185 O O . GLU A 1 161 ? -14.580 15.382 27.346 1.00 94.44 161 GLU A O 1
ATOM 1190 N N . ASP A 1 162 ? -13.721 16.717 25.734 1.00 96.19 162 ASP A N 1
ATOM 1191 C CA . ASP A 1 162 ? -13.446 17.899 26.561 1.00 96.19 162 ASP A CA 1
ATOM 1192 C C . ASP A 1 162 ? -14.716 18.668 26.988 1.00 96.19 162 ASP A C 1
ATOM 1194 O O . ASP A 1 162 ? -14.638 19.706 27.643 1.00 96.19 162 ASP A O 1
ATOM 1198 N N . GLY A 1 163 ? -15.907 18.162 26.646 1.00 92.62 163 GLY A N 1
ATOM 1199 C CA . GLY A 1 163 ? -17.198 18.695 27.095 1.00 92.62 163 GLY A CA 1
ATOM 1200 C C . GLY A 1 163 ? -17.949 19.505 26.041 1.00 92.62 163 GLY A C 1
ATOM 1201 O O . GLY A 1 163 ? -19.113 19.858 26.252 1.00 92.62 163 GLY A O 1
ATOM 1202 N N . ASN A 1 164 ? -17.344 19.754 24.878 1.00 93.31 164 ASN A N 1
ATOM 1203 C CA . ASN A 1 164 ? -18.050 20.379 23.765 1.00 93.31 164 ASN A CA 1
ATOM 1204 C C . ASN A 1 164 ? -19.111 19.416 23.213 1.00 93.31 164 ASN A C 1
ATOM 1206 O O . ASN A 1 164 ? -18.926 18.202 23.198 1.00 93.31 164 ASN A O 1
ATOM 1210 N N . HIS A 1 165 ? -20.252 19.945 22.770 1.00 92.88 165 HIS A N 1
ATOM 1211 C CA . HIS A 1 165 ? -21.350 19.146 22.202 1.00 92.88 165 HIS A CA 1
ATOM 1212 C C . HIS A 1 165 ? -21.861 17.989 23.092 1.00 92.88 165 HIS A C 1
ATOM 1214 O O . HIS A 1 165 ? -22.367 16.992 22.583 1.00 92.88 165 HIS A O 1
ATOM 1220 N N . GLY A 1 166 ? -21.783 18.133 24.4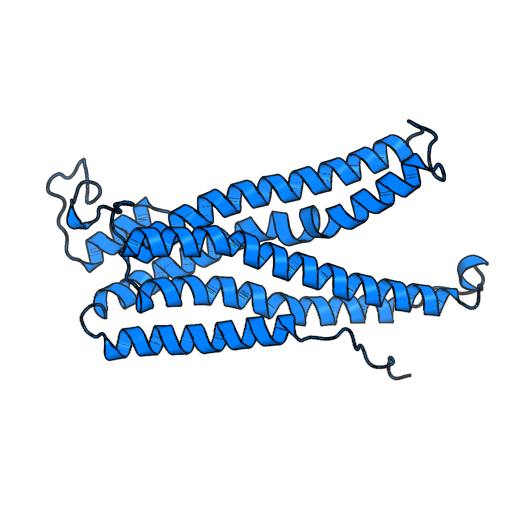19 1.00 92.25 166 GLY A N 1
ATOM 1221 C CA . GLY A 1 166 ? -22.419 17.220 25.376 1.00 92.25 166 GLY A CA 1
ATOM 1222 C C . GLY A 1 166 ? -21.487 16.224 26.064 1.00 92.25 166 GLY A C 1
ATOM 1223 O O . GLY A 1 166 ? -21.951 15.505 26.946 1.00 92.25 166 GLY A O 1
ATOM 1224 N N . GLY A 1 167 ? -20.193 16.188 25.732 1.00 94.12 167 GLY A N 1
ATOM 1225 C CA . GLY A 1 167 ? -19.225 15.402 26.503 1.00 94.12 167 GLY A CA 1
ATOM 1226 C C . GLY A 1 167 ? -19.314 13.886 26.299 1.00 94.12 167 GLY A C 1
ATOM 1227 O O . GLY A 1 167 ? -20.089 13.373 25.483 1.00 94.12 167 GLY A O 1
ATOM 1228 N N . LYS A 1 168 ? -18.517 13.145 27.080 1.00 94.12 168 LYS A N 1
ATOM 1229 C CA . LYS A 1 168 ? -18.505 11.673 27.074 1.00 94.12 168 LYS A CA 1
ATOM 1230 C C . LYS A 1 168 ? -19.884 11.093 27.399 1.00 94.12 168 LYS A C 1
ATOM 1232 O O . LYS A 1 168 ? -20.558 11.521 28.328 1.00 94.12 168 LYS A O 1
ATOM 1237 N N . GLY A 1 169 ? -20.277 10.075 26.638 1.00 91.00 169 GLY A N 1
ATOM 1238 C CA . GLY A 1 169 ? -21.562 9.380 26.778 1.00 91.00 169 GLY A CA 1
ATOM 1239 C C . GLY A 1 169 ? -22.723 9.996 25.988 1.00 91.00 169 GLY A C 1
ATOM 1240 O O . GLY A 1 169 ? -23.740 9.325 25.810 1.00 91.00 169 GLY A O 1
ATOM 1241 N N . SER A 1 170 ? -22.563 11.216 25.463 1.00 94.88 170 SER A N 1
ATOM 1242 C CA . SER A 1 170 ? -23.543 11.850 24.574 1.00 94.88 170 SER A CA 1
ATOM 1243 C C . SER A 1 170 ? -23.651 11.139 23.214 1.00 94.88 170 SER A C 1
ATOM 1245 O O . SER A 1 170 ? -22.750 10.406 22.800 1.00 94.88 170 SER A O 1
ATOM 1247 N N . GLU A 1 171 ? -24.752 11.358 22.490 1.00 96.38 171 GLU A N 1
ATOM 1248 C CA . GLU A 1 171 ? -24.910 10.837 21.122 1.00 96.38 171 GLU A CA 1
ATOM 1249 C C . GLU A 1 171 ? -23.831 11.365 20.151 1.00 96.38 171 GLU A C 1
ATOM 1251 O O . GLU A 1 171 ? -23.228 10.544 19.453 1.00 96.38 171 GLU A O 1
ATOM 1256 N N . PRO A 1 172 ? -23.477 12.672 20.145 1.00 96.12 172 PRO A N 1
ATOM 1257 C CA . PRO A 1 172 ? -22.347 13.171 19.358 1.00 96.12 172 PRO A CA 1
ATOM 1258 C C . PRO A 1 172 ? -21.024 12.472 19.681 1.00 96.12 172 PRO A C 1
ATOM 1260 O O . PRO A 1 172 ? -20.263 12.155 18.769 1.00 96.12 172 PRO A O 1
ATOM 1263 N N . TYR A 1 173 ? -20.766 12.172 20.959 1.00 96.88 173 TYR A N 1
ATOM 1264 C CA . TYR A 1 173 ? -19.563 11.443 21.356 1.00 96.88 173 TYR A CA 1
ATOM 1265 C C . TYR A 1 173 ? -19.526 10.030 20.772 1.00 96.88 173 TYR A C 1
ATOM 1267 O O . TYR A 1 173 ? -18.521 9.637 20.185 1.00 96.88 173 TYR A O 1
ATOM 1275 N N . LYS A 1 174 ? -20.628 9.275 20.865 1.00 96.12 174 LYS A N 1
ATOM 1276 C CA . LYS A 1 174 ? -20.706 7.928 20.273 1.00 96.12 174 LYS A CA 1
ATOM 1277 C C . LYS A 1 174 ? -20.486 7.965 18.758 1.00 96.12 174 LYS A C 1
ATOM 1279 O O . LYS A 1 174 ? -19.763 7.121 18.233 1.00 96.12 174 LYS A O 1
ATOM 1284 N N . ALA A 1 175 ? -21.061 8.950 18.064 1.00 96.94 175 ALA A N 1
ATOM 1285 C CA . ALA A 1 175 ? -20.851 9.134 16.628 1.00 96.94 175 ALA A CA 1
ATOM 1286 C C . ALA A 1 175 ? -19.383 9.456 16.294 1.00 96.94 175 ALA A C 1
ATOM 1288 O O . ALA A 1 175 ? -18.828 8.895 15.349 1.00 96.94 175 ALA A O 1
ATOM 1289 N N . ALA A 1 176 ? -18.733 10.307 17.091 1.00 97.06 176 ALA A N 1
ATOM 1290 C CA . ALA A 1 176 ? -17.325 10.643 16.912 1.00 97.06 176 ALA A CA 1
ATOM 1291 C C . ALA A 1 176 ? -16.392 9.456 17.195 1.00 97.06 176 ALA A C 1
ATOM 1293 O O . ALA A 1 176 ? -15.420 9.273 16.471 1.00 97.06 176 ALA A O 1
ATOM 1294 N N . VAL A 1 177 ? -16.715 8.605 18.177 1.00 97.25 177 VAL A N 1
ATOM 1295 C CA . VAL A 1 177 ? -15.998 7.339 18.414 1.00 97.25 177 VAL A CA 1
ATOM 1296 C C . VAL A 1 177 ? -16.096 6.424 17.192 1.00 97.25 177 VAL A C 1
ATOM 1298 O O . VAL A 1 177 ? -15.088 5.867 16.771 1.00 97.25 177 VAL A O 1
ATOM 1301 N N . ILE A 1 178 ? -17.275 6.302 16.570 1.00 95.94 178 ILE A N 1
ATOM 1302 C CA . ILE A 1 178 ? -17.421 5.517 15.333 1.00 95.94 178 ILE A CA 1
ATOM 1303 C C . ILE A 1 178 ? -16.523 6.091 14.226 1.00 95.94 178 ILE A C 1
ATOM 1305 O O . ILE A 1 178 ? -15.789 5.340 13.587 1.00 95.94 178 ILE A O 1
ATOM 1309 N N . ALA A 1 179 ? -16.536 7.410 14.020 1.00 96.31 179 ALA A N 1
ATOM 1310 C CA . ALA A 1 179 ? -15.706 8.054 13.002 1.00 96.31 179 ALA A CA 1
ATOM 1311 C C . ALA A 1 179 ? -14.198 7.860 13.254 1.00 96.31 179 ALA A C 1
ATOM 1313 O O . ALA A 1 179 ? -13.458 7.546 12.324 1.00 96.31 179 ALA A O 1
ATOM 1314 N N . ASP A 1 180 ? -13.754 7.974 14.506 1.00 97.44 180 ASP A N 1
ATOM 1315 C CA . ASP A 1 180 ? -12.368 7.720 14.908 1.00 97.44 180 ASP A CA 1
ATOM 1316 C C . ASP A 1 180 ? -11.952 6.268 14.631 1.00 97.44 180 ASP A C 1
ATOM 1318 O O . ASP A 1 180 ? -10.940 6.036 13.979 1.00 97.44 180 ASP A O 1
ATOM 1322 N N . THR A 1 181 ? -12.799 5.288 14.967 1.00 94.94 181 THR A N 1
ATOM 1323 C CA . THR A 1 181 ? -12.508 3.871 14.669 1.00 94.94 181 THR A CA 1
ATOM 1324 C C . THR A 1 181 ? -12.446 3.554 13.169 1.00 94.94 181 THR A C 1
ATOM 1326 O O . THR A 1 181 ? -11.741 2.631 12.759 1.00 94.94 181 THR A O 1
ATOM 1329 N N . VAL A 1 182 ? -13.152 4.317 12.323 1.00 94.75 182 VAL A N 1
ATOM 1330 C CA . VAL A 1 182 ? -12.989 4.261 10.857 1.00 94.75 182 VAL A CA 1
ATOM 1331 C C . VAL A 1 182 ? -11.676 4.928 10.430 1.00 94.75 182 VAL A C 1
ATOM 1333 O O . VAL A 1 182 ? -11.022 4.462 9.495 1.00 94.75 182 VAL A O 1
ATOM 1336 N N . GLY A 1 183 ? -11.281 6.000 11.117 1.00 96.38 183 GLY A N 1
ATOM 1337 C CA . GLY A 1 183 ? -10.058 6.762 10.887 1.00 96.38 183 GLY A CA 1
ATOM 1338 C C . GLY A 1 183 ? -8.767 6.076 11.331 1.00 96.38 183 GLY A C 1
ATOM 1339 O O . GLY A 1 183 ? -7.735 6.309 10.707 1.00 96.38 183 GLY A O 1
ATOM 1340 N N . ASP A 1 184 ? -8.795 5.209 12.342 1.00 96.81 184 ASP A N 1
ATOM 1341 C CA . ASP A 1 184 ? -7.616 4.494 12.854 1.00 96.81 184 ASP A CA 1
ATOM 1342 C C . ASP A 1 184 ? -6.821 3.752 11.762 1.00 96.81 184 ASP A C 1
ATOM 1344 O O . ASP A 1 184 ? -5.633 4.037 11.582 1.00 96.81 184 ASP A O 1
ATOM 1348 N N . PRO A 1 185 ? -7.423 2.876 10.927 1.00 96.31 185 PRO A N 1
ATOM 1349 C CA . PRO A 1 185 ? -6.683 2.246 9.833 1.00 96.31 185 PRO A CA 1
ATOM 1350 C C . PRO A 1 185 ? -6.191 3.246 8.778 1.00 96.31 185 PRO A C 1
ATOM 1352 O O . PRO A 1 185 ? -5.260 2.934 8.029 1.00 96.31 185 PRO A O 1
ATOM 1355 N N . PHE A 1 186 ? -6.792 4.437 8.687 1.00 96.75 186 PHE A N 1
ATOM 1356 C CA . PHE A 1 186 ? -6.371 5.470 7.745 1.00 96.75 186 PHE A CA 1
ATOM 1357 C C . PHE A 1 186 ? -5.103 6.161 8.249 1.00 96.75 186 PHE A C 1
ATOM 1359 O O . PHE A 1 186 ? -4.119 6.202 7.510 1.00 96.75 186 PHE A O 1
ATOM 1366 N N . LYS A 1 187 ? -5.104 6.666 9.492 1.00 96.94 187 LYS A N 1
ATOM 1367 C CA . LYS A 1 187 ? -3.986 7.448 10.048 1.00 96.94 187 LYS A CA 1
ATOM 1368 C C . LYS A 1 187 ? -2.847 6.613 10.621 1.00 96.94 187 LYS A C 1
ATOM 1370 O O . LYS A 1 187 ? -1.720 7.087 10.582 1.00 96.94 187 LYS A O 1
ATOM 1375 N N . ASP A 1 188 ? -3.106 5.392 11.089 1.00 95.94 188 ASP A N 1
ATOM 1376 C CA . ASP A 1 188 ? -2.094 4.588 11.796 1.00 95.94 188 ASP A CA 1
ATOM 1377 C C . ASP A 1 188 ? -1.575 3.406 10.974 1.00 95.94 188 ASP A C 1
ATOM 1379 O O . ASP A 1 188 ? -0.605 2.754 11.352 1.00 95.94 188 ASP A O 1
ATOM 1383 N N . THR A 1 189 ? -2.207 3.099 9.837 1.00 94.38 189 THR A N 1
ATOM 1384 C CA . THR A 1 189 ? -1.790 1.982 8.978 1.00 94.38 189 THR A CA 1
ATOM 1385 C C . THR A 1 189 ? -1.592 2.420 7.534 1.00 94.38 189 THR A C 1
ATOM 1387 O O . THR A 1 189 ? -0.458 2.519 7.074 1.00 94.38 189 THR A O 1
ATOM 1390 N N . ALA A 1 190 ? -2.670 2.686 6.792 1.00 95.62 190 ALA A N 1
ATOM 1391 C CA . ALA A 1 190 ? -2.584 2.887 5.349 1.00 95.62 190 ALA A CA 1
ATOM 1392 C C . ALA A 1 190 ? -1.881 4.202 4.972 1.00 95.62 190 ALA A C 1
ATOM 1394 O O . ALA A 1 190 ? -0.975 4.185 4.141 1.00 95.62 190 ALA A O 1
ATOM 1395 N N . GLY A 1 191 ? -2.268 5.32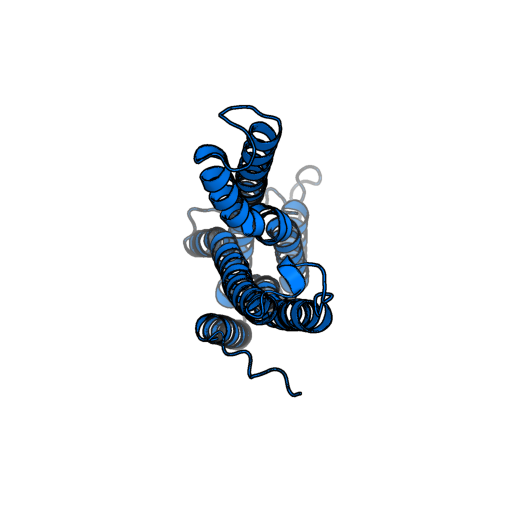2 5.589 1.00 96.75 191 GLY A N 1
ATOM 1396 C CA . GLY A 1 191 ? -1.745 6.657 5.291 1.00 96.75 191 GLY A CA 1
ATOM 1397 C C . GLY A 1 191 ? -0.225 6.752 5.451 1.00 96.75 191 GLY A C 1
ATOM 1398 O O . GLY A 1 191 ? 0.462 7.009 4.459 1.00 96.75 191 GLY A O 1
ATOM 1399 N N . PRO A 1 192 ? 0.336 6.472 6.642 1.00 96.62 192 PRO A N 1
ATOM 1400 C CA . PRO A 1 192 ? 1.781 6.511 6.846 1.00 96.62 192 PRO A CA 1
ATOM 1401 C C . PRO A 1 192 ? 2.544 5.491 5.999 1.00 96.62 192 PRO A C 1
ATOM 1403 O O . PRO A 1 192 ? 3.651 5.796 5.552 1.00 96.62 192 PRO A O 1
ATOM 1406 N N . ALA A 1 193 ? 1.972 4.305 5.746 1.00 96.00 193 ALA A N 1
ATOM 1407 C CA . ALA A 1 193 ? 2.640 3.228 5.012 1.00 96.00 193 ALA A CA 1
ATOM 1408 C C . ALA A 1 193 ? 2.738 3.464 3.492 1.00 96.00 193 ALA A C 1
ATOM 1410 O O . ALA A 1 193 ? 3.557 2.830 2.824 1.00 96.00 193 ALA A O 1
ATOM 1411 N N . LEU A 1 194 ? 1.996 4.426 2.937 1.00 97.19 194 LEU A N 1
ATOM 1412 C CA . LEU A 1 194 ? 2.163 4.845 1.542 1.00 97.19 194 LEU A CA 1
ATOM 1413 C C . LEU A 1 194 ? 3.520 5.524 1.282 1.00 97.19 194 LEU A C 1
ATOM 1415 O O . LEU A 1 194 ? 4.097 5.362 0.209 1.00 97.19 194 LEU A O 1
ATOM 1419 N N . ASN A 1 195 ? 4.092 6.221 2.266 1.00 95.38 195 ASN A N 1
ATOM 1420 C CA . ASN A 1 195 ? 5.418 6.833 2.125 1.00 95.38 195 ASN A CA 1
ATOM 1421 C C . ASN A 1 195 ? 6.546 5.796 1.920 1.00 95.38 195 ASN A C 1
ATOM 1423 O O . ASN A 1 195 ? 7.314 5.930 0.960 1.00 95.38 195 ASN A O 1
ATOM 1427 N N . PRO A 1 196 ? 6.696 4.757 2.770 1.00 95.50 196 PRO A N 1
ATOM 1428 C CA . PRO A 1 196 ? 7.668 3.701 2.521 1.00 95.50 196 PRO A CA 1
ATOM 1429 C C . PRO A 1 196 ? 7.325 2.876 1.276 1.00 95.50 196 PRO A C 1
ATOM 1431 O O . PRO A 1 196 ? 8.256 2.470 0.585 1.00 95.50 196 PRO A O 1
ATOM 1434 N N . LEU A 1 197 ? 6.043 2.695 0.925 1.00 96.19 197 LEU A N 1
ATOM 1435 C CA . LEU A 1 197 ? 5.640 2.042 -0.328 1.00 96.19 197 LEU A CA 1
ATOM 1436 C C . LEU A 1 197 ? 6.291 2.710 -1.549 1.00 96.19 197 LEU A C 1
ATOM 1438 O O . LEU A 1 197 ? 6.955 2.040 -2.339 1.00 96.19 197 LEU A O 1
ATOM 1442 N N . ILE A 1 198 ? 6.150 4.036 -1.664 1.00 96.44 198 ILE A N 1
ATOM 1443 C CA . ILE A 1 198 ? 6.733 4.829 -2.757 1.00 96.44 198 ILE A CA 1
ATOM 1444 C C . ILE A 1 198 ? 8.259 4.668 -2.781 1.00 96.44 198 ILE A C 1
ATOM 1446 O O . ILE A 1 198 ? 8.852 4.464 -3.843 1.00 96.44 198 ILE A O 1
ATOM 1450 N N . LYS A 1 199 ? 8.911 4.717 -1.610 1.00 95.44 199 LYS A N 1
ATOM 1451 C CA . LYS A 1 199 ? 10.371 4.558 -1.505 1.00 95.44 199 LYS A CA 1
ATOM 1452 C C . LYS A 1 199 ? 10.840 3.178 -1.962 1.00 95.44 199 LYS A C 1
ATOM 1454 O O . LYS A 1 199 ? 11.812 3.102 -2.711 1.00 95.44 199 LYS A O 1
ATOM 1459 N N . VAL A 1 200 ? 10.158 2.112 -1.542 1.00 96.62 200 VAL A N 1
ATOM 1460 C CA . VAL A 1 200 ? 10.486 0.732 -1.932 1.00 96.62 200 VAL A CA 1
ATOM 1461 C C . VAL A 1 200 ? 10.292 0.541 -3.431 1.00 96.62 200 VAL A C 1
ATOM 1463 O O . VAL A 1 200 ? 11.201 0.046 -4.090 1.00 96.62 200 VAL A O 1
ATOM 1466 N N . MET A 1 201 ? 9.165 0.991 -3.993 1.00 96.94 201 MET A N 1
ATOM 1467 C CA . MET A 1 201 ? 8.917 0.873 -5.434 1.00 96.94 201 MET A CA 1
ATOM 1468 C C . MET A 1 201 ? 9.978 1.590 -6.255 1.00 96.94 201 MET A C 1
ATOM 1470 O O . MET A 1 201 ? 10.468 1.040 -7.240 1.00 96.94 201 MET A O 1
ATOM 1474 N N . ASN A 1 202 ? 10.371 2.792 -5.835 1.00 95.56 202 ASN A N 1
ATOM 1475 C CA . ASN A 1 202 ? 11.442 3.513 -6.499 1.00 95.56 202 ASN A CA 1
ATOM 1476 C C . ASN A 1 202 ? 12.785 2.779 -6.402 1.00 95.56 202 ASN A C 1
ATOM 1478 O O . ASN A 1 202 ? 13.478 2.634 -7.403 1.00 95.56 202 ASN A O 1
ATOM 1482 N N . LEU A 1 203 ? 13.151 2.308 -5.208 1.00 96.25 203 LEU A N 1
ATOM 1483 C CA . LEU A 1 203 ? 14.396 1.572 -5.004 1.00 96.25 203 LEU A CA 1
ATOM 1484 C C . LEU A 1 203 ? 14.444 0.323 -5.890 1.00 96.25 203 LEU A C 1
ATOM 1486 O O . LEU A 1 203 ? 15.423 0.120 -6.601 1.00 96.25 203 LEU A O 1
ATOM 1490 N N . VAL A 1 204 ? 13.375 -0.475 -5.906 1.00 97.00 204 VAL A N 1
ATOM 1491 C CA . VAL A 1 204 ? 13.293 -1.679 -6.746 1.00 97.00 204 VAL A CA 1
ATOM 1492 C C . VAL A 1 204 ? 13.358 -1.316 -8.228 1.00 97.00 204 VAL A C 1
ATOM 1494 O O . VAL A 1 204 ? 14.071 -1.976 -8.980 1.00 97.00 204 VAL A O 1
ATOM 1497 N N . SER A 1 205 ? 12.676 -0.247 -8.647 1.00 96.88 205 SER A N 1
ATOM 1498 C CA . SER A 1 205 ? 12.714 0.220 -10.038 1.00 96.88 205 SER A CA 1
ATOM 1499 C C . SER A 1 205 ? 14.131 0.569 -10.477 1.00 96.88 205 SER A C 1
ATOM 1501 O O . SER A 1 205 ? 14.567 0.110 -11.523 1.00 96.88 205 SER A O 1
ATOM 1503 N N . LEU A 1 206 ? 14.872 1.324 -9.662 1.00 95.81 206 LEU A N 1
ATOM 1504 C CA . LEU A 1 206 ? 16.249 1.711 -9.978 1.00 95.81 206 LEU A CA 1
ATOM 1505 C C . LEU A 1 206 ? 17.200 0.511 -9.983 1.00 95.81 206 LEU A C 1
ATOM 1507 O O . LEU A 1 206 ? 18.015 0.390 -10.890 1.00 95.81 206 LEU A O 1
ATOM 1511 N N . LEU A 1 207 ? 17.076 -0.397 -9.010 1.00 95.69 207 LEU A N 1
ATOM 1512 C CA . LEU A 1 207 ? 17.930 -1.588 -8.940 1.00 95.69 207 LEU A CA 1
ATOM 1513 C C . LEU A 1 207 ? 17.692 -2.562 -10.099 1.00 95.69 207 LEU A C 1
ATOM 1515 O O . LEU A 1 207 ? 18.610 -3.267 -10.506 1.00 95.69 207 LEU A O 1
ATOM 1519 N N . THR A 1 208 ? 16.465 -2.623 -10.617 1.00 95.88 208 THR A N 1
ATOM 1520 C CA . THR A 1 208 ? 16.101 -3.540 -11.708 1.00 95.88 208 THR A CA 1
ATOM 1521 C C . THR A 1 208 ? 16.233 -2.915 -13.094 1.00 95.88 208 THR A C 1
ATOM 1523 O O . THR A 1 208 ? 16.264 -3.650 -14.077 1.00 95.88 208 THR A O 1
ATOM 1526 N N . LEU A 1 209 ? 16.367 -1.589 -13.194 1.00 96.12 209 LEU A N 1
ATOM 1527 C CA . LEU A 1 209 ? 16.419 -0.859 -14.462 1.00 96.12 209 LEU A CA 1
ATOM 1528 C C . LEU A 1 209 ? 17.527 -1.346 -15.423 1.00 96.12 209 LEU A C 1
ATOM 1530 O O . LEU A 1 209 ? 17.188 -1.611 -16.578 1.00 96.12 209 LEU A O 1
ATOM 1534 N N . PRO A 1 210 ? 18.788 -1.575 -14.996 1.00 95.25 210 PRO A N 1
ATOM 1535 C CA . PRO A 1 210 ? 19.818 -2.142 -15.879 1.00 95.25 210 PRO A CA 1
ATOM 1536 C C . PRO A 1 210 ? 19.449 -3.521 -16.436 1.00 95.25 210 PRO A C 1
ATOM 1538 O O . PRO A 1 210 ? 19.624 -3.808 -17.620 1.00 95.25 210 PRO A O 1
ATOM 1541 N N . ALA A 1 211 ? 18.865 -4.382 -15.599 1.00 95.44 211 ALA A N 1
ATOM 1542 C CA . ALA A 1 211 ? 18.408 -5.705 -16.019 1.00 95.44 211 ALA A CA 1
ATOM 1543 C C . ALA A 1 211 ? 17.237 -5.615 -17.017 1.00 95.44 211 ALA A C 1
ATOM 1545 O O . ALA A 1 211 ? 17.165 -6.396 -17.964 1.00 95.44 211 ALA A O 1
ATOM 1546 N N . ILE A 1 212 ? 16.336 -4.647 -16.838 1.00 95.38 212 ILE A N 1
ATOM 1547 C CA . ILE A 1 212 ? 15.217 -4.403 -17.759 1.00 95.38 212 ILE A CA 1
ATOM 1548 C C . ILE A 1 212 ? 15.731 -3.932 -19.125 1.00 95.38 212 ILE A C 1
ATOM 1550 O O . ILE A 1 212 ? 15.268 -4.427 -20.150 1.00 95.38 212 ILE A O 1
ATOM 1554 N N . ILE A 1 213 ? 16.688 -2.999 -19.146 1.00 94.69 213 ILE A N 1
ATOM 1555 C CA . ILE A 1 213 ? 17.247 -2.451 -20.390 1.00 94.69 213 ILE A CA 1
ATOM 1556 C C . ILE A 1 213 ? 18.092 -3.504 -21.113 1.00 94.69 213 ILE A C 1
ATOM 1558 O O . ILE A 1 213 ? 17.882 -3.741 -22.297 1.00 94.69 213 ILE A O 1
ATOM 1562 N N . SER A 1 214 ? 18.980 -4.211 -20.411 1.00 92.94 214 SER A N 1
ATOM 1563 C CA . SER A 1 214 ? 19.813 -5.262 -21.023 1.00 92.94 214 SER A CA 1
ATOM 1564 C C . SER A 1 214 ? 19.015 -6.437 -21.602 1.00 92.94 214 SER A C 1
ATOM 1566 O O . SER A 1 214 ? 19.481 -7.096 -22.527 1.00 92.94 214 SER A O 1
ATOM 1568 N N . THR A 1 215 ? 17.807 -6.703 -21.095 1.00 92.38 215 THR A N 1
ATOM 1569 C CA . THR A 1 215 ? 16.926 -7.772 -21.601 1.00 92.38 215 THR A CA 1
ATOM 1570 C C . THR A 1 215 ? 15.871 -7.282 -22.596 1.00 92.38 215 THR A C 1
ATOM 1572 O O . THR A 1 215 ? 14.999 -8.060 -22.985 1.00 92.38 215 THR A O 1
ATOM 1575 N N . GLN A 1 216 ? 15.936 -6.020 -23.042 1.00 88.44 216 GLN A N 1
ATOM 1576 C CA . GLN A 1 216 ? 14.900 -5.417 -23.890 1.00 88.44 216 GLN A CA 1
ATOM 1577 C C . GLN A 1 216 ? 14.696 -6.125 -25.237 1.00 88.44 216 GLN A C 1
ATOM 1579 O O . GLN A 1 216 ? 13.567 -6.143 -25.727 1.00 88.44 216 GLN A O 1
ATOM 1584 N N . ASP A 1 217 ? 15.753 -6.742 -25.777 1.00 89.38 217 ASP A N 1
ATOM 1585 C CA . ASP A 1 217 ? 15.747 -7.458 -27.060 1.00 89.38 217 ASP A CA 1
ATOM 1586 C C . ASP A 1 217 ? 15.373 -8.947 -26.922 1.00 89.38 217 ASP A C 1
ATOM 1588 O O . ASP A 1 217 ? 15.217 -9.653 -27.918 1.00 89.38 217 ASP A O 1
ATOM 1592 N N . ASN A 1 218 ? 15.219 -9.450 -25.690 1.00 92.06 218 ASN A N 1
ATOM 1593 C CA . ASN A 1 218 ? 14.846 -10.836 -25.413 1.00 92.06 218 ASN A CA 1
ATOM 1594 C C . ASN A 1 218 ? 13.445 -10.915 -24.798 1.00 92.06 218 ASN A C 1
ATOM 1596 O O . ASN A 1 218 ? 13.271 -11.072 -23.584 1.00 92.06 218 ASN A O 1
ATOM 1600 N N . ASP A 1 219 ? 12.437 -10.865 -25.669 1.00 91.06 219 ASP A N 1
ATOM 1601 C CA . ASP A 1 219 ? 11.026 -10.942 -25.284 1.00 91.06 219 ASP A CA 1
ATOM 1602 C C . ASP A 1 219 ? 10.699 -12.182 -24.447 1.00 91.06 219 ASP A C 1
ATOM 1604 O O . ASP A 1 219 ? 9.933 -12.091 -23.488 1.00 91.06 219 ASP A O 1
ATOM 1608 N N . GLY A 1 220 ? 11.302 -13.332 -24.764 1.00 92.12 220 GLY A N 1
ATOM 1609 C CA . GLY A 1 220 ? 11.057 -14.583 -24.049 1.00 92.12 220 GLY A CA 1
ATOM 1610 C C . GLY A 1 220 ? 11.473 -14.501 -22.581 1.00 92.12 220 GLY A C 1
ATOM 1611 O O . GLY A 1 220 ? 10.678 -14.801 -21.690 1.00 92.12 220 GLY A O 1
ATOM 1612 N N . GLN A 1 221 ? 12.699 -14.045 -22.315 1.00 92.56 221 GLN A N 1
ATOM 1613 C CA . GLN A 1 221 ? 13.205 -13.887 -20.949 1.00 92.56 221 GLN A CA 1
ATOM 1614 C C . GLN A 1 221 ? 12.427 -12.812 -20.187 1.00 92.56 221 GLN A C 1
ATOM 1616 O O . GLN A 1 221 ? 12.035 -13.014 -19.035 1.00 92.56 221 GLN A O 1
ATOM 1621 N N . ARG A 1 222 ? 12.168 -11.684 -20.847 1.00 94.75 222 ARG A N 1
ATOM 1622 C CA . ARG A 1 222 ? 11.470 -10.542 -20.270 1.00 94.75 222 ARG A CA 1
ATOM 1623 C C . ARG A 1 222 ? 10.042 -10.897 -19.843 1.00 94.75 222 ARG A C 1
ATOM 1625 O O . ARG A 1 222 ? 9.656 -10.662 -18.695 1.00 94.75 222 ARG A O 1
ATOM 1632 N N . LEU A 1 223 ? 9.271 -11.513 -20.739 1.00 94.44 223 LEU A N 1
ATOM 1633 C CA . LEU A 1 223 ? 7.899 -11.931 -20.454 1.00 94.44 223 LEU A CA 1
ATOM 1634 C C . LEU A 1 223 ? 7.847 -13.064 -19.430 1.00 94.44 223 LEU A C 1
ATOM 1636 O O . LEU A 1 223 ? 6.924 -13.092 -18.621 1.00 94.44 223 LEU A O 1
ATOM 1640 N N . LEU A 1 224 ? 8.839 -13.959 -19.405 1.00 95.81 224 LEU A N 1
ATOM 1641 C CA . LEU A 1 224 ? 8.918 -15.016 -18.398 1.00 95.81 224 LEU A CA 1
ATOM 1642 C C . LEU A 1 224 ? 9.095 -14.446 -16.984 1.00 95.81 224 LEU A C 1
ATOM 1644 O O . LEU A 1 224 ? 8.376 -14.857 -16.072 1.00 95.81 224 LEU A O 1
ATOM 1648 N N . ILE A 1 225 ? 9.992 -13.469 -16.801 1.00 95.44 225 ILE A N 1
ATOM 1649 C CA . ILE A 1 225 ? 10.189 -12.790 -15.508 1.00 95.44 225 ILE A CA 1
ATOM 1650 C C . ILE A 1 225 ? 8.906 -12.063 -15.088 1.00 95.44 225 ILE A C 1
ATOM 1652 O O . ILE A 1 225 ? 8.440 -12.226 -13.957 1.00 95.44 225 ILE A O 1
ATOM 1656 N N . ALA A 1 226 ? 8.303 -11.301 -16.005 1.00 96.25 226 ALA A N 1
ATOM 1657 C CA . ALA A 1 226 ? 7.076 -10.559 -15.734 1.00 96.25 226 ALA A CA 1
ATOM 1658 C C . ALA A 1 226 ? 5.901 -11.490 -15.385 1.00 96.25 226 ALA A C 1
ATOM 1660 O O . ALA A 1 226 ? 5.181 -11.237 -14.419 1.00 96.25 226 ALA A O 1
ATOM 1661 N N . ALA A 1 227 ? 5.731 -12.591 -16.123 1.00 96.19 227 ALA A N 1
ATOM 1662 C CA . ALA A 1 227 ? 4.680 -13.573 -15.881 1.00 96.19 227 ALA A CA 1
ATOM 1663 C C . ALA A 1 227 ? 4.872 -14.293 -14.542 1.00 96.19 227 ALA A C 1
ATOM 1665 O O . ALA A 1 227 ? 3.914 -14.430 -13.783 1.00 96.19 227 ALA A O 1
ATOM 1666 N N . ALA A 1 228 ? 6.101 -14.698 -14.208 1.00 96.94 228 ALA A N 1
ATOM 1667 C CA . ALA A 1 228 ? 6.400 -15.314 -12.918 1.00 96.94 228 ALA A CA 1
ATOM 1668 C C . ALA A 1 228 ? 6.078 -14.361 -11.753 1.00 96.94 228 ALA A C 1
ATOM 1670 O O . ALA A 1 228 ? 5.375 -14.743 -10.815 1.00 96.94 228 ALA A O 1
ATOM 1671 N N . ALA A 1 229 ? 6.518 -13.101 -11.842 1.00 96.81 229 ALA A N 1
ATOM 1672 C CA . ALA A 1 229 ? 6.216 -12.080 -10.841 1.00 96.81 229 ALA A CA 1
ATOM 1673 C C . ALA A 1 229 ? 4.703 -11.818 -10.724 1.00 96.81 229 ALA A C 1
ATOM 1675 O O . ALA A 1 229 ? 4.172 -11.732 -9.614 1.00 96.81 229 ALA A O 1
ATOM 1676 N N . LEU A 1 230 ? 3.993 -11.755 -11.855 1.00 96.62 230 LEU A N 1
ATOM 1677 C CA . LEU A 1 230 ? 2.546 -11.559 -11.891 1.00 96.62 230 LEU A CA 1
ATOM 1678 C C . LEU A 1 230 ? 1.793 -12.725 -11.246 1.00 96.62 230 LEU A C 1
ATOM 1680 O O . LEU A 1 230 ? 0.866 -12.486 -10.478 1.00 96.62 230 LEU A O 1
ATOM 1684 N N . VAL A 1 231 ? 2.194 -13.971 -11.508 1.00 97.00 231 VAL A N 1
ATOM 1685 C CA . VAL A 1 231 ? 1.579 -15.160 -10.898 1.00 97.00 231 VAL A CA 1
ATOM 1686 C C . VAL A 1 231 ? 1.747 -15.138 -9.380 1.00 97.00 231 VAL A C 1
ATOM 1688 O O . VAL A 1 231 ? 0.769 -15.345 -8.659 1.00 97.00 231 VAL A O 1
ATOM 1691 N N . VAL A 1 232 ? 2.950 -14.834 -8.882 1.00 96.69 232 VAL A N 1
ATOM 1692 C CA . VAL A 1 232 ? 3.211 -14.734 -7.436 1.00 96.69 232 VAL A CA 1
ATOM 1693 C C . VAL A 1 232 ? 2.368 -13.624 -6.806 1.00 96.69 232 VAL A C 1
ATOM 1695 O O . VAL A 1 232 ? 1.726 -13.842 -5.773 1.00 96.69 232 VAL A O 1
ATOM 1698 N N . LEU A 1 233 ? 2.313 -12.449 -7.438 1.00 95.62 233 LEU A N 1
ATOM 1699 C CA . LEU A 1 233 ? 1.527 -11.324 -6.940 1.00 95.62 233 LEU A CA 1
ATOM 1700 C C . LEU A 1 233 ? 0.023 -11.630 -6.953 1.00 95.62 233 LEU A C 1
ATOM 1702 O O . LEU A 1 233 ? -0.655 -11.423 -5.946 1.00 95.62 233 LEU A O 1
ATOM 1706 N N . ALA A 1 234 ? -0.499 -12.167 -8.056 1.00 94.06 234 ALA A N 1
ATOM 1707 C CA . ALA A 1 234 ? -1.905 -12.528 -8.190 1.00 94.06 234 ALA A CA 1
ATOM 1708 C C . ALA A 1 234 ? -2.303 -13.596 -7.165 1.00 94.06 234 ALA A C 1
ATOM 1710 O O . ALA A 1 234 ? -3.319 -13.444 -6.486 1.00 94.06 234 ALA A O 1
ATOM 1711 N N . ALA A 1 235 ? -1.482 -14.635 -6.980 1.00 93.50 235 ALA A N 1
ATOM 1712 C CA . ALA A 1 235 ? -1.710 -15.657 -5.963 1.00 93.50 235 ALA A CA 1
ATOM 1713 C C . ALA A 1 235 ? -1.749 -15.056 -4.548 1.00 93.50 235 ALA A C 1
ATOM 1715 O O . ALA A 1 235 ? -2.634 -15.394 -3.759 1.00 93.50 235 ALA A O 1
ATOM 1716 N N . SER A 1 236 ? -0.839 -14.124 -4.246 1.00 91.56 236 SER A N 1
ATOM 1717 C CA . SER A 1 236 ? -0.786 -13.413 -2.965 1.00 91.56 236 SER A CA 1
ATOM 1718 C C . SER A 1 236 ? -2.046 -12.571 -2.715 1.00 91.56 236 SER A C 1
ATOM 1720 O O . SER A 1 236 ? -2.711 -12.724 -1.686 1.00 91.56 236 SER A O 1
ATOM 1722 N N . VAL A 1 237 ? -2.460 -11.761 -3.696 1.00 89.00 237 VAL A N 1
ATOM 1723 C CA . VAL A 1 237 ? -3.667 -10.920 -3.605 1.00 89.00 237 VAL A CA 1
ATOM 1724 C C . VAL A 1 237 ? -4.936 -11.771 -3.497 1.00 89.00 237 VAL A C 1
ATOM 1726 O O . VAL A 1 237 ? -5.793 -11.498 -2.651 1.00 89.00 237 VAL A O 1
ATOM 1729 N N . ILE A 1 238 ? -5.052 -12.838 -4.296 1.00 88.62 238 ILE A N 1
ATOM 1730 C CA . ILE A 1 238 ? -6.191 -13.764 -4.245 1.00 88.62 238 ILE A CA 1
ATOM 1731 C C . ILE A 1 238 ? -6.260 -14.430 -2.871 1.00 88.62 238 ILE A C 1
ATOM 1733 O O . ILE A 1 238 ? -7.328 -14.438 -2.254 1.00 88.62 238 ILE A O 1
ATOM 1737 N N . ARG A 1 239 ? -5.134 -14.931 -2.351 1.00 87.00 239 ARG A N 1
ATOM 1738 C CA . ARG A 1 239 ? -5.063 -15.524 -1.011 1.00 87.00 239 ARG A CA 1
ATOM 1739 C C . ARG A 1 239 ? -5.501 -14.523 0.062 1.00 87.00 239 ARG A C 1
ATOM 1741 O O . ARG A 1 239 ? -6.369 -14.865 0.859 1.00 87.00 239 ARG A O 1
ATOM 1748 N N . SER A 1 240 ? -4.990 -13.290 0.038 1.00 82.69 240 SER A N 1
ATOM 1749 C CA . SER A 1 240 ? -5.389 -12.224 0.978 1.00 82.69 240 SER A CA 1
ATOM 1750 C C . SER A 1 240 ? -6.880 -11.870 0.881 1.00 82.69 240 SER A C 1
ATOM 1752 O O . SER A 1 240 ? -7.533 -11.572 1.883 1.00 82.69 240 SER A O 1
ATOM 1754 N N . SER A 1 241 ? -7.455 -11.915 -0.326 1.00 74.81 241 SER A N 1
ATOM 1755 C CA . SER A 1 241 ? -8.882 -11.632 -0.537 1.00 74.81 241 SER A CA 1
ATOM 1756 C C . SER A 1 241 ? -9.815 -12.737 -0.046 1.00 74.81 241 SER A C 1
ATOM 1758 O O . SER A 1 241 ? -10.938 -12.447 0.355 1.00 74.81 241 SER A O 1
ATOM 1760 N N . ARG A 1 242 ? -9.350 -13.992 -0.057 1.00 76.81 242 ARG A N 1
ATOM 1761 C CA . ARG A 1 242 ? -10.135 -15.175 0.326 1.00 76.81 242 ARG A CA 1
ATOM 1762 C C . ARG A 1 242 ? -9.951 -15.589 1.784 1.00 76.81 242 ARG A C 1
ATOM 1764 O O . ARG A 1 242 ? -10.623 -16.514 2.235 1.00 76.81 242 ARG A O 1
ATOM 1771 N N . GLN A 1 243 ? -9.057 -14.935 2.521 1.00 69.06 243 GLN A N 1
ATOM 1772 C CA . GLN A 1 243 ? -8.862 -15.202 3.942 1.00 69.06 243 GLN A CA 1
ATOM 1773 C C . GLN A 1 243 ? -10.130 -14.849 4.729 1.00 69.06 243 GLN A C 1
ATOM 1775 O O . GLN A 1 243 ? -10.511 -13.684 4.848 1.00 69.06 243 GLN A O 1
ATOM 1780 N N . LYS A 1 244 ? -10.782 -15.886 5.263 1.00 56.50 244 LYS A N 1
ATOM 1781 C CA . LYS A 1 244 ? -11.847 -15.758 6.259 1.00 56.50 244 LYS A CA 1
ATOM 1782 C C . LYS A 1 244 ? -11.223 -15.527 7.635 1.00 56.50 244 LYS A C 1
ATOM 1784 O O . LYS A 1 244 ? -10.193 -16.115 7.961 1.00 56.50 244 LYS A O 1
ATOM 1789 N N . THR A 1 245 ? -11.872 -14.701 8.448 1.00 53.59 245 THR A N 1
ATOM 1790 C CA . THR A 1 245 ? -11.613 -14.548 9.885 1.00 53.59 245 THR A CA 1
ATOM 1791 C C . THR A 1 245 ? -12.069 -15.803 10.629 1.00 53.59 245 THR A C 1
ATOM 1793 O O . THR A 1 245 ? -13.096 -15.811 11.294 1.00 53.59 245 THR A O 1
ATOM 1796 N N . THR A 1 246 ? -11.329 -16.896 10.491 1.00 42.94 246 THR A N 1
ATOM 1797 C CA . THR A 1 246 ? -11.425 -18.040 11.403 1.00 42.94 246 THR A CA 1
ATOM 1798 C C . THR A 1 246 ? -10.116 -18.108 12.156 1.00 42.94 246 THR A C 1
ATOM 1800 O O . THR A 1 246 ? -9.167 -18.744 11.708 1.00 42.94 246 THR A O 1
ATOM 1803 N N . PHE A 1 247 ? -10.060 -17.390 13.273 1.00 51.22 247 PHE A N 1
ATOM 1804 C CA . PHE A 1 247 ? -9.126 -17.736 14.331 1.00 51.22 247 PHE A CA 1
ATOM 1805 C C . PHE A 1 247 ? -9.750 -18.943 15.033 1.00 51.22 247 PHE A C 1
ATOM 1807 O O . PHE A 1 247 ? -10.908 -18.888 15.454 1.00 51.22 247 PHE A O 1
ATOM 1814 N N . GLY A 1 248 ? -9.047 -20.076 15.013 1.00 45.50 248 GLY A N 1
ATOM 1815 C CA . GLY A 1 248 ? -9.471 -21.261 15.754 1.00 45.50 248 GLY A CA 1
ATOM 1816 C C . GLY A 1 248 ? -9.577 -20.933 17.246 1.00 45.50 248 GLY A C 1
ATOM 1817 O O . GLY A 1 248 ? -8.961 -19.960 17.688 1.00 45.50 248 GLY A O 1
ATOM 1818 N N . PRO A 1 249 ? -10.364 -21.700 18.022 1.00 36.78 249 PRO A N 1
ATOM 1819 C CA . PRO A 1 249 ? -10.429 -21.495 19.462 1.00 36.78 249 PRO A CA 1
ATOM 1820 C C . PRO A 1 249 ? -9.006 -21.533 20.016 1.00 36.78 249 PRO A C 1
ATOM 1822 O O . PRO A 1 249 ? -8.256 -22.459 19.697 1.00 36.78 249 PRO A O 1
ATOM 1825 N N . ALA A 1 250 ? -8.639 -20.505 20.786 1.00 42.16 250 ALA A N 1
ATOM 1826 C CA . ALA A 1 250 ? -7.395 -20.490 21.537 1.00 42.16 250 ALA A CA 1
ATOM 1827 C C . ALA A 1 250 ? -7.291 -21.835 22.264 1.00 42.16 250 ALA A C 1
ATOM 1829 O O . ALA A 1 250 ? -8.204 -22.224 22.994 1.00 42.16 250 ALA A O 1
ATOM 1830 N N . THR A 1 251 ? -6.250 -22.602 21.953 1.00 36.06 251 THR A N 1
ATOM 1831 C CA . THR A 1 251 ? -5.987 -23.865 22.634 1.00 36.06 251 THR A CA 1
ATOM 1832 C C . THR A 1 251 ? -5.779 -23.551 24.109 1.00 36.06 251 THR A C 1
ATOM 1834 O O . THR A 1 251 ? -4.869 -22.789 24.433 1.00 36.06 251 THR A O 1
ATOM 1837 N N . ASN A 1 252 ? -6.673 -24.088 24.944 1.00 36.41 252 ASN A N 1
ATOM 1838 C CA . ASN A 1 252 ? -6.608 -24.043 26.406 1.00 36.41 252 ASN A CA 1
ATOM 1839 C C . ASN A 1 252 ? -5.275 -24.574 26.938 1.00 36.41 252 ASN A C 1
ATOM 1841 O O . ASN A 1 252 ? -4.784 -25.576 26.363 1.00 36.41 252 ASN A O 1
#

Foldseek 3Di:
DLVLLLVLLCVLVVPADPDPVCGSVPPPVSDLDCPDPLLVVLLVLLLCLLVVLLVLLLVLVVLLVVVLVVQVCVQCVVVCVVVVNDDDDVVVNVVSVVVSVVLSVPLSVLSLQLVLLLSCLVRHLSSSSSSLVNNCVNLLVQLCVLQVQLVVLVVQLVVQCVVPPHHPPDPSNVVSVVSNVSSCSSNPPSNVVSVVSSVSNVVSNSVCRSVSSVCVVPNPVSVVSSVVSVVVSVVSSVCSVPDDSDPDPDDD